Protein 6B5D (pdb70)

Solvent-accessible surface area: 15433 Å² total

GO terms:
  GO:0005515 protein binding (F, IPI)
  GO:0042802 identical protein binding (F, IPI)
  GO:0072687 meiotic spindle (C, IDA)
  GO:0090619 meiotic spindle pole (C, IDA)
  GO:0000785 chromatin (C, IDA)
  GO:0005634 nucleus (C, IDA)
  GO:0005819 spindle (C, IDA)
  GO:0008568 microtubule severing ATPase activity (F, IDA)
  GO:0008352 katanin complex (C, IDA)
  GO:0007019 microtubule depolymerization (P, IDA)
  GO:1902120 negative regulation of meiotic spindle elongation (P, IMP)
  GO:0051229 meiotic spindle disassembly (P, IMP)
  GO:0007143 female meiotic nuclear division (P, IMP)
  GO:0000212 meiotic spindle organization (P, IMP)
  GO:0060090 molecular adaptor activity (F, IDA)
  GO:0000922 spindle pole (C, IDA)
  GO:0005524 ATP binding (F, IDA)
  GO:0042802 identical protein binding (F, IDA)
  GO:0005694 chromosome (C, EXP)
  GO:0005737 cytoplasm (C, EXP)

Sequence (278 aa):
SFDASAYDAYIVQAVRGTATNTENTSLDDIIGHDVKQVLHEAVTLPLLVPEFFQGLRSPWKAVLAGPPGTGKTLIARAIASESSSTFFTVSSTDLSSKSEKIVRLLFELARFYAPSIIFIDEIDTLGEASRRVKSEFLVQDGSQRVFVLAATNIPWELDEALRRRFEKRIFIPLPDIDARKKLIEKSEGTPKSDEINYDDLAARTEGFSGADVVSLCRTAAINVLRRYDTKSLRGGELTAAESLKAELVRNIDFEAALQAVSPSAGPDTLKCKEWCDS

Radius of gyration: 22.11 Å; Cα contacts (8 Å, |Δi|>4): 407; chains: 1; bounding box: 66×45×45 Å

CATH classification: 3.40.50.300

B-factor: mean 99.2, std 36.22, range [39.38, 254.24]

Secondary structure (DSSP, 8-state):
--S-----SSTHHHHHH---TTT---GGGS---HHHHHHIIIIIHHHH-TTTSSGGGPPP---EE-STTSSHHHHHHHHHHHTTPEEEEEEHHHHHH--HHHHHHHHHHHHHSSSEEEEEE-GGGT---THHHHTHHHH------EEEEEEES-STT--HHHHHH----EE-----HHHHHHHHHH---S-B-TT--HHHHHHH-TT--HHHHHHHHHHHHHHHHHTS-TGGG-SSS-----HHHHPPB-HHHHHHHHHH----S-TT--HHHHHTT-

Organism: Caenorhabditis elegans (NCBI:txid6239)

Structure (mmCIF, N/CA/C/O backbone):
data_6B5D
#
_entry.id   6B5D
#
_cell.length_a   98.830
_cell.length_b   98.830
_cell.length_c   75.080
_cell.angle_alpha   90.000
_cell.angle_beta   90.000
_cell.angle_gamma   120.000
#
_symmetry.space_group_name_H-M   'P 65'
#
loop_
_entity.id
_entity.type
_entity.pdbx_description
1 polymer 'Meiotic spindle formation protein mei-1'
2 non-polymer "ADENOSINE-5'-DIPHOSPHATE"
#
loop_
_atom_site.group_PDB
_atom_site.id
_atom_site.type_symbol
_atom_site.label_atom_id
_atom_site.label_alt_id
_atom_site.label_comp_id
_atom_site.label_asym_id
_atom_site.label_entity_id
_atom_site.label_seq_id
_atom_site.pdbx_PDB_ins_code
_atom_site.Cartn_x
_atom_site.Cartn_y
_atom_site.Cartn_z
_atom_site.occupancy
_atom_site.B_iso_or_equiv
_atom_site.auth_seq_id
_atom_site.auth_comp_id
_atom_site.auth_asym_id
_atom_site.auth_atom_id
_atom_site.pdbx_PDB_model_num
ATOM 1 N N . SER A 1 1 ? 97.140 32.482 -21.210 1.00 125.58 164 SER A N 1
ATOM 2 C CA . SER A 1 1 ? 96.119 33.222 -21.942 1.00 117.90 164 SER A CA 1
ATOM 3 C C . SER A 1 1 ? 96.155 34.705 -21.590 1.00 133.81 164 SER A C 1
ATOM 4 O O . SER A 1 1 ? 95.234 35.454 -21.919 1.00 140.35 164 SER A O 1
ATOM 7 N N . PHE A 1 2 ? 97.223 35.124 -20.919 1.00 143.49 165 PHE A N 1
ATOM 8 C CA . PHE A 1 2 ? 97.690 36.502 -21.005 1.00 148.54 165 PHE A CA 1
ATOM 9 C C . PHE A 1 2 ? 98.581 36.708 -22.226 1.00 173.61 165 PHE A C 1
ATOM 10 O O . PHE A 1 2 ? 98.294 37.546 -23.081 1.00 190.33 165 PHE A O 1
ATOM 18 N N . ASP A 1 3 ? 99.662 35.939 -22.300 1.00 170.81 166 ASP A N 1
ATOM 19 C CA . ASP A 1 3 ? 100.605 36.049 -23.406 1.00 158.58 166 ASP A CA 1
ATOM 20 C C . ASP A 1 3 ? 100.831 34.697 -24.072 1.00 152.74 166 ASP A C 1
ATOM 21 O O . ASP A 1 3 ? 100.431 34.496 -25.223 1.00 152.00 166 ASP A O 1
ATOM 26 N N . ALA A 1 4 ? 101.464 33.764 -23.361 1.00 155.49 167 ALA A N 1
ATOM 27 C CA . ALA A 1 4 ? 101.762 32.453 -23.934 1.00 161.61 167 ALA A CA 1
ATOM 28 C C . ALA A 1 4 ? 102.024 31.472 -22.800 1.00 160.87 167 ALA A C 1
ATOM 29 O O . ALA A 1 4 ? 103.007 31.623 -22.068 1.00 161.87 167 ALA A O 1
ATOM 31 N N . SER A 1 5 ? 101.156 30.470 -22.662 1.00 155.52 168 SER A N 1
ATOM 32 C CA . SER A 1 5 ? 101.361 29.420 -21.667 1.00 152.22 168 SER A CA 1
ATOM 33 C C . SER A 1 5 ? 100.618 28.177 -22.137 1.00 163.61 168 SER A C 1
ATOM 34 O O . SER A 1 5 ? 99.382 28.163 -22.146 1.00 172.18 168 SER A O 1
ATOM 37 N N . ALA A 1 6 ? 101.366 27.145 -22.526 1.00 155.78 169 ALA A N 1
ATOM 38 C CA . ALA A 1 6 ? 100.789 25.885 -22.970 1.00 148.94 169 ALA A CA 1
ATOM 39 C C . ALA A 1 6 ? 101.622 24.733 -22.431 1.00 157.89 169 ALA A C 1
ATOM 40 O O . ALA A 1 6 ? 102.853 24.814 -22.388 1.00 153.16 169 ALA A O 1
ATOM 42 N N . TYR A 1 7 ? 100.943 23.665 -22.019 1.00 176.75 170 TYR A N 1
ATOM 43 C CA . TYR A 1 7 ? 101.612 22.488 -21.471 1.00 193.22 170 TYR A CA 1
ATOM 44 C C . TYR A 1 7 ? 100.692 21.293 -21.652 1.00 192.45 170 TYR A C 1
ATOM 45 O O . TYR A 1 7 ? 99.549 21.318 -21.184 1.00 188.60 170 TYR A O 1
ATOM 47 N N . ASP A 1 8 ? 101.188 20.250 -22.316 1.00 202.80 171 ASP A N 1
ATOM 48 C CA . ASP A 1 8 ? 100.349 19.115 -22.676 1.00 210.35 171 ASP A CA 1
ATOM 49 C C . ASP A 1 8 ? 99.852 18.376 -21.439 1.00 189.31 171 ASP A C 1
ATOM 50 O O . ASP A 1 8 ? 100.634 18.026 -20.550 1.00 185.82 171 ASP A O 1
ATOM 52 N N . ALA A 1 9 ? 98.533 18.142 -21.405 1.00 171.94 172 ALA A N 1
ATOM 53 C CA . ALA A 1 9 ? 97.819 17.357 -20.399 1.00 156.08 172 ALA A CA 1
ATOM 54 C C . ALA A 1 9 ? 96.317 17.532 -20.587 1.00 143.40 172 ALA A C 1
ATOM 55 O O . ALA A 1 9 ? 95.874 18.529 -21.166 1.00 135.22 172 ALA A O 1
ATOM 57 N N . TYR A 1 10 ? 95.523 16.576 -20.108 1.00 142.95 173 TYR A N 1
ATOM 58 C CA . TYR A 1 10 ? 94.085 16.767 -19.984 1.00 136.73 173 TYR A CA 1
ATOM 59 C C . TYR A 1 10 ? 93.715 17.456 -18.678 1.00 143.59 173 TYR A C 1
ATOM 60 O O . TYR A 1 10 ? 92.526 17.613 -18.382 1.00 140.61 173 TYR A O 1
ATOM 62 N N . ILE A 1 11 ? 94.714 17.871 -17.897 1.00 154.69 174 ILE A N 1
ATOM 63 C CA . ILE A 1 11 ? 94.475 18.512 -16.610 1.00 156.22 174 ILE A CA 1
ATOM 64 C C . ILE A 1 11 ? 94.083 19.977 -16.784 1.00 150.70 174 ILE A C 1
ATOM 65 O O . ILE A 1 11 ? 93.382 20.540 -15.933 1.00 150.25 174 ILE A O 1
ATOM 70 N N . VAL A 1 12 ? 94.501 20.606 -17.887 1.00 145.57 175 VAL A N 1
ATOM 71 C CA . VAL A 1 12 ? 94.165 22.005 -18.161 1.00 135.66 175 VAL A CA 1
ATOM 72 C C . VAL A 1 12 ? 92.660 22.225 -18.098 1.00 139.48 175 VAL A C 1
ATOM 73 O O . VAL A 1 12 ? 92.193 23.337 -17.825 1.00 134.96 175 VAL A O 1
ATOM 77 N N . GLN A 1 13 ? 91.880 21.170 -18.338 1.00 147.49 176 GLN A N 1
ATOM 78 C CA . GLN A 1 13 ? 90.434 21.228 -18.159 1.00 155.34 176 GLN A CA 1
ATOM 79 C C . GLN A 1 13 ? 90.067 21.750 -16.773 1.00 148.99 176 GLN A C 1
ATOM 80 O O . GLN A 1 13 ? 89.428 22.798 -16.637 1.00 146.34 176 GLN A O 1
ATOM 86 N N . ALA A 1 14 ? 90.483 21.030 -15.728 1.00 141.07 177 ALA A N 1
ATOM 87 C CA . ALA A 1 14 ? 90.039 21.365 -14.377 1.00 127.44 177 ALA A CA 1
ATOM 88 C C . ALA A 1 14 ? 90.615 22.695 -13.902 1.00 114.37 177 ALA A C 1
ATOM 89 O O . ALA A 1 14 ? 89.901 23.499 -13.291 1.00 92.24 177 ALA A O 1
ATOM 91 N N . VAL A 1 15 ? 91.899 22.943 -14.174 1.00 117.98 178 VAL A N 1
ATOM 92 C CA . VAL A 1 15 ? 92.559 24.150 -13.677 1.00 113.21 178 VAL A CA 1
ATOM 93 C C . VAL A 1 15 ? 91.882 25.396 -14.236 1.00 108.28 178 VAL A C 1
ATOM 94 O O . VAL A 1 15 ? 91.555 26.332 -13.497 1.00 106.67 178 VAL A O 1
ATOM 98 N N . ARG A 1 16 ? 91.664 25.426 -15.554 1.00 100.26 179 ARG A N 1
ATOM 99 C CA . ARG A 1 16 ? 90.943 26.534 -16.168 1.00 90.40 179 ARG A CA 1
ATOM 100 C C . ARG A 1 16 ? 89.480 26.575 -15.741 1.00 83.65 179 ARG A C 1
ATOM 101 O O . ARG A 1 16 ? 88.856 27.640 -15.802 1.00 71.41 179 ARG A O 1
ATOM 109 N N . GLY A 1 17 ? 88.922 25.444 -15.304 1.00 92.10 180 GLY A N 1
ATOM 110 C CA . GLY A 1 17 ? 87.571 25.441 -14.774 1.00 93.58 180 GLY A CA 1
ATOM 111 C C . GLY A 1 17 ? 87.457 26.078 -13.405 1.00 91.56 180 GLY A C 1
ATOM 112 O O . GLY A 1 17 ? 86.371 26.528 -13.028 1.00 89.06 180 GLY A O 1
ATOM 113 N N . THR A 1 18 ? 88.555 26.124 -12.653 1.00 101.88 181 THR A N 1
ATOM 114 C CA . THR A 1 18 ? 88.597 26.790 -11.359 1.00 97.27 181 THR A CA 1
ATOM 115 C C . THR A 1 18 ? 89.128 28.213 -11.443 1.00 89.63 181 THR A C 1
ATOM 116 O O . THR A 1 18 ? 89.016 28.957 -10.464 1.00 83.84 181 THR A O 1
ATOM 128 N N . ALA A 1 20 ? 89.481 32.209 -12.666 1.00 102.36 183 ALA A N 1
ATOM 129 C CA . ALA A 1 20 ? 88.623 33.331 -13.035 1.00 105.31 183 ALA A CA 1
ATOM 130 C C . ALA A 1 20 ? 89.510 34.562 -13.146 1.00 114.49 183 ALA A C 1
ATOM 131 O O . ALA A 1 20 ? 89.957 35.095 -12.126 1.00 118.92 183 ALA A O 1
ATOM 133 N N . THR A 1 21 ? 89.775 35.002 -14.375 1.00 120.91 184 THR A N 1
ATOM 134 C CA . THR A 1 21 ? 90.595 36.187 -14.570 1.00 125.28 184 THR A CA 1
ATOM 135 C C . THR A 1 21 ? 89.901 37.410 -13.978 1.00 135.59 184 THR A C 1
ATOM 136 O O . THR A 1 21 ? 88.693 37.414 -13.728 1.00 132.00 184 THR A O 1
ATOM 140 N N . ASN A 1 22 ? 90.690 38.465 -13.756 1.00 149.43 185 ASN A N 1
ATOM 141 C CA . ASN A 1 22 ? 90.152 39.703 -13.201 1.00 154.72 185 ASN A CA 1
ATOM 142 C C . ASN A 1 22 ? 89.033 40.281 -14.056 1.00 156.11 185 ASN A C 1
ATOM 143 O O . ASN A 1 22 ? 88.285 41.146 -13.586 1.00 154.79 185 ASN A O 1
ATOM 148 N N . THR A 1 23 ? 88.901 39.819 -15.301 1.00 154.61 186 THR A N 1
ATOM 149 C CA . THR A 1 23 ? 87.783 40.214 -16.149 1.00 144.14 186 THR A CA 1
ATOM 150 C C . THR A 1 23 ? 86.533 39.396 -15.849 1.00 139.04 186 THR A C 1
ATOM 151 O O . THR A 1 23 ? 85.426 39.945 -15.819 1.00 137.71 186 THR A O 1
ATOM 155 N N . GLU A 1 24 ? 86.693 38.090 -15.617 1.00 134.45 187 GLU A N 1
ATOM 156 C CA . GLU A 1 24 ? 85.537 37.203 -15.500 1.00 130.66 187 GLU A CA 1
ATOM 157 C C . GLU A 1 24 ? 84.665 37.574 -14.307 1.00 130.31 187 GLU A C 1
ATOM 158 O O . GLU A 1 24 ? 83.447 37.741 -14.445 1.00 130.32 187 GLU A O 1
ATOM 164 N N . ASN A 1 25 ? 85.265 37.703 -13.125 1.00 135.72 188 ASN A N 1
ATOM 165 C CA . ASN A 1 25 ? 84.505 38.013 -11.915 1.00 141.24 188 ASN A CA 1
ATOM 166 C C . ASN A 1 25 ? 84.466 39.530 -11.739 1.00 153.09 188 ASN A C 1
ATOM 167 O O . ASN A 1 25 ? 85.445 40.160 -11.323 1.00 147.54 188 ASN A O 1
ATOM 172 N N . THR A 1 26 ? 83.325 40.123 -12.100 1.00 165.62 189 THR A N 1
ATOM 173 C CA . THR A 1 26 ? 83.036 41.525 -11.820 1.00 168.81 189 THR A CA 1
ATOM 174 C C . THR A 1 26 ? 82.521 41.750 -10.403 1.00 162.71 189 THR A C 1
ATOM 175 O O . THR A 1 26 ? 81.765 42.702 -10.162 1.00 161.54 189 THR A O 1
ATOM 187 N N . SER A 1 28 ? 82.053 42.628 -6.373 1.00 98.91 191 SER A N 1
ATOM 188 C CA . SER A 1 28 ? 82.279 43.858 -5.631 1.00 84.41 191 SER A CA 1
ATOM 189 C C . SER A 1 28 ? 82.345 43.548 -4.144 1.00 80.50 191 SER A C 1
ATOM 190 O O . SER A 1 28 ? 81.574 42.727 -3.636 1.00 77.33 191 SER A O 1
ATOM 193 N N . LEU A 1 29 ? 83.276 44.207 -3.450 1.00 79.82 192 LEU A N 1
ATOM 194 C CA . LEU A 1 29 ? 83.313 44.117 -1.996 1.00 74.13 192 LEU A CA 1
ATOM 195 C C . LEU A 1 29 ? 82.049 44.692 -1.373 1.00 78.91 192 LEU A C 1
ATOM 196 O O . LEU A 1 29 ? 81.699 44.325 -0.246 1.00 75.58 192 LEU A O 1
ATOM 201 N N . ASP A 1 30 ? 81.356 45.576 -2.089 1.00 91.49 193 ASP A N 1
ATOM 202 C CA . ASP A 1 30 ? 80.090 46.128 -1.631 1.00 99.59 193 ASP A CA 1
ATOM 203 C C . ASP A 1 30 ? 78.908 45.217 -1.928 1.00 97.01 193 ASP A C 1
ATOM 204 O O . ASP A 1 30 ? 77.769 45.597 -1.641 1.00 93.60 193 ASP A O 1
ATOM 209 N N . ASP A 1 31 ? 79.144 44.039 -2.505 1.00 99.93 194 ASP A N 1
ATOM 210 C CA . ASP A 1 31 ? 78.118 43.015 -2.647 1.00 94.28 194 ASP A CA 1
ATOM 211 C C . ASP A 1 31 ? 78.139 42.025 -1.489 1.00 86.59 194 ASP A C 1
ATOM 212 O O . ASP A 1 31 ? 77.608 40.914 -1.614 1.00 90.07 194 ASP A O 1
ATOM 217 N N . ILE A 1 32 ? 78.746 42.407 -0.368 1.00 76.32 195 ILE A N 1
ATOM 218 C CA . ILE A 1 32 ? 78.797 41.595 0.840 1.00 77.56 195 ILE A CA 1
ATOM 219 C C . ILE A 1 32 ? 78.073 42.354 1.941 1.00 77.53 195 ILE A C 1
ATOM 220 O O . ILE A 1 32 ? 78.135 43.587 1.995 1.00 80.90 195 ILE A O 1
ATOM 225 N N . ILE A 1 33 ? 77.380 41.626 2.810 1.00 82.82 196 ILE A N 1
ATOM 226 C CA . ILE A 1 33 ? 76.642 42.220 3.918 1.00 92.37 196 ILE A CA 1
ATOM 227 C C . ILE A 1 33 ? 77.490 42.072 5.173 1.00 84.53 196 ILE A C 1
ATOM 228 O O . ILE A 1 33 ? 77.708 40.957 5.661 1.00 76.94 196 ILE A O 1
ATOM 233 N N . GLY A 1 34 ? 77.971 43.195 5.697 1.00 80.65 197 GLY A N 1
ATOM 234 C CA . GLY A 1 34 ? 78.763 43.181 6.910 1.00 78.21 197 GLY A CA 1
ATOM 235 C C . GLY A 1 34 ? 80.218 42.832 6.676 1.00 99.43 197 GLY A C 1
ATOM 236 O O . GLY A 1 34 ? 80.793 43.191 5.642 1.00 102.98 197 GLY A O 1
ATOM 245 N N . HIS A 1 36 ? 82.828 44.043 8.128 1.00 103.14 199 HIS A N 1
ATOM 246 C CA . HIS A 1 36 ? 83.644 45.251 8.044 1.00 110.06 199 HIS A CA 1
ATOM 247 C C . HIS A 1 36 ? 85.098 44.956 8.384 1.00 96.35 199 HIS A C 1
ATOM 248 O O . HIS A 1 36 ? 86.008 45.295 7.620 1.00 103.00 199 HIS A O 1
ATOM 255 N N . ASP A 1 37 ? 85.335 44.319 9.531 1.00 86.31 200 ASP A N 1
ATOM 256 C CA . ASP A 1 37 ? 86.706 44.060 9.950 1.00 93.98 200 ASP A CA 1
ATOM 257 C C . ASP A 1 37 ? 87.386 43.036 9.051 1.00 89.66 200 ASP A C 1
ATOM 258 O O . ASP A 1 37 ? 88.602 43.107 8.849 1.00 91.12 200 ASP A O 1
ATOM 263 N N . VAL A 1 38 ? 86.628 42.089 8.495 1.00 81.12 201 VAL A N 1
ATOM 264 C CA . VAL A 1 38 ? 8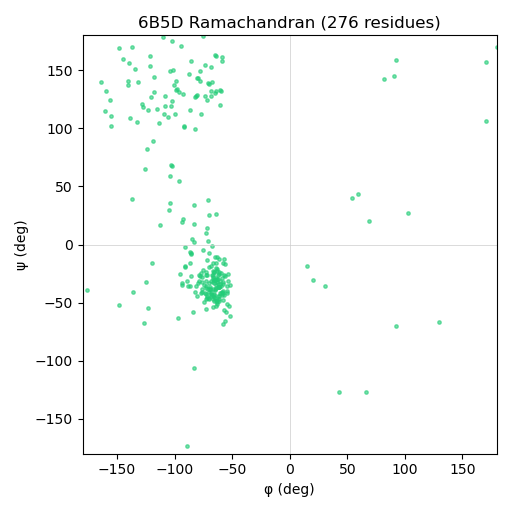7.230 41.094 7.615 1.00 74.62 201 VAL A CA 1
ATOM 265 C C . VAL A 1 38 ? 87.585 41.714 6.269 1.00 75.89 201 VAL A C 1
ATOM 266 O O . VAL A 1 38 ? 88.649 41.432 5.705 1.00 83.52 201 VAL A O 1
ATOM 270 N N . LYS A 1 39 ? 86.701 42.557 5.728 1.00 66.66 202 LYS A N 1
ATOM 271 C CA . LYS A 1 39 ? 87.045 43.307 4.525 1.00 56.22 202 LYS A CA 1
ATOM 272 C C . LYS A 1 39 ? 88.251 44.199 4.770 1.00 61.92 202 LYS A C 1
ATOM 273 O O . LYS A 1 39 ? 89.140 44.304 3.918 1.00 69.80 202 LYS A O 1
ATOM 279 N N . GLN A 1 40 ? 88.290 44.854 5.932 1.00 61.48 203 GLN A N 1
ATOM 280 C CA . GLN A 1 40 ? 89.399 45.739 6.266 1.00 63.50 203 GLN A CA 1
ATOM 281 C C . GLN A 1 40 ? 90.721 44.985 6.275 1.00 65.73 203 GLN A C 1
ATOM 282 O O . GLN A 1 40 ? 91.736 45.492 5.786 1.00 78.71 203 GLN A O 1
ATOM 288 N N . VAL A 1 41 ? 90.726 43.768 6.821 1.00 56.59 204 VAL A N 1
ATOM 289 C CA . VAL A 1 41 ? 91.958 42.988 6.894 1.00 52.65 204 VAL A CA 1
ATOM 290 C C . VAL A 1 41 ? 92.425 42.593 5.499 1.00 57.48 204 VAL A C 1
ATOM 291 O O . VAL A 1 41 ? 93.569 42.859 5.111 1.00 68.14 204 VAL A O 1
ATOM 295 N N . LEU A 1 42 ? 91.545 41.956 4.722 1.00 54.40 205 LEU A N 1
ATOM 296 C CA . LEU A 1 42 ? 91.937 41.480 3.400 1.00 62.00 205 LEU A CA 1
ATOM 297 C C . LEU A 1 42 ? 92.264 42.631 2.460 1.00 67.39 205 LEU A C 1
ATOM 298 O O . LEU A 1 42 ? 93.103 42.481 1.565 1.00 76.79 205 LEU A O 1
ATOM 303 N N . HIS A 1 43 ? 91.614 43.781 2.643 1.00 60.60 206 HIS A N 1
ATOM 304 C CA . HIS A 1 43 ? 91.942 44.951 1.835 1.00 59.19 206 HIS A CA 1
ATOM 305 C C . HIS A 1 43 ? 93.375 45.399 2.092 1.00 67.23 206 HIS A C 1
ATOM 306 O O . HIS A 1 43 ? 94.143 45.637 1.152 1.00 70.72 206 HIS A O 1
ATOM 313 N N . GLU A 1 44 ? 93.759 45.501 3.367 1.00 72.29 207 GLU A N 1
ATOM 314 C CA . GLU A 1 44 ? 95.113 45.931 3.704 1.00 65.13 207 GLU A CA 1
ATOM 315 C C . GLU A 1 44 ? 96.145 44.858 3.387 1.00 66.36 207 GLU A C 1
ATOM 316 O O . GLU A 1 44 ? 97.316 45.179 3.152 1.00 70.13 207 GLU A O 1
ATOM 322 N N . ALA A 1 45 ? 95.743 43.588 3.382 1.00 62.66 208 ALA A N 1
ATOM 323 C CA . ALA A 1 45 ? 96.692 42.502 3.191 1.00 60.15 208 ALA A CA 1
ATOM 324 C C . ALA A 1 45 ? 96.865 42.099 1.736 1.00 58.99 208 ALA A C 1
ATOM 325 O O . ALA A 1 45 ? 97.876 41.472 1.399 1.00 62.58 208 ALA A O 1
ATOM 327 N N . VAL A 1 46 ? 95.915 42.441 0.868 1.00 60.28 209 VAL A N 1
ATOM 328 C CA . VAL A 1 46 ? 95.946 41.990 -0.519 1.00 62.35 209 VAL A CA 1
ATOM 329 C C . VAL A 1 46 ? 95.916 43.184 -1.464 1.00 69.54 209 VAL A C 1
ATOM 330 O O . VAL A 1 46 ? 96.791 43.332 -2.324 1.00 66.69 209 VAL A O 1
ATOM 334 N N . THR A 1 47 ? 94.908 44.046 -1.309 1.00 71.48 210 THR A N 1
ATOM 335 C CA . THR A 1 47 ? 94.704 45.135 -2.260 1.00 72.81 210 THR A CA 1
ATOM 336 C C . THR A 1 47 ? 95.766 46.219 -2.103 1.00 74.37 210 THR A C 1
ATOM 337 O O . THR A 1 47 ? 96.462 46.568 -3.064 1.00 78.44 210 THR A O 1
ATOM 341 N N . LEU A 1 48 ? 95.903 46.765 -0.894 1.00 66.37 211 LEU A N 1
ATOM 342 C CA . LEU A 1 48 ? 96.854 47.853 -0.674 1.00 69.12 211 LEU A CA 1
ATOM 343 C C . LEU A 1 48 ? 98.303 47.499 -1.010 1.00 75.45 211 LEU A C 1
ATOM 344 O O . LEU A 1 48 ? 98.995 48.360 -1.583 1.00 73.86 211 LEU A O 1
ATOM 349 N N . PRO A 1 49 ? 98.830 46.311 -0.691 1.00 60.89 212 PRO A N 1
ATOM 350 C CA . PRO A 1 49 ? 100.217 46.013 -1.086 1.00 54.12 212 PRO A CA 1
ATOM 351 C C . PRO A 1 49 ? 100.430 45.970 -2.588 1.00 65.52 212 PRO A C 1
ATOM 352 O O . PRO A 1 49 ? 101.572 46.118 -3.038 1.00 82.90 212 PRO A O 1
ATOM 356 N N . LEU A 1 50 ? 99.375 45.781 -3.379 1.00 66.98 213 LEU A N 1
ATOM 357 C CA . LEU A 1 50 ? 99.489 45.801 -4.833 1.00 68.93 213 LEU A CA 1
ATOM 358 C C . LEU A 1 50 ? 99.390 47.203 -5.411 1.00 67.19 213 LEU A C 1
ATOM 359 O O . LEU A 1 50 ? 99.924 47.457 -6.497 1.00 71.56 213 LEU A O 1
ATOM 364 N N . LEU A 1 51 ? 98.705 48.112 -4.718 1.00 71.28 214 LEU A N 1
ATOM 365 C CA . LEU A 1 51 ? 98.582 49.489 -5.174 1.00 73.20 214 LEU A CA 1
ATOM 366 C C . LEU A 1 51 ? 99.707 50.376 -4.669 1.00 72.08 214 LEU A C 1
ATOM 367 O O . LEU A 1 51 ? 100.091 51.329 -5.358 1.00 82.37 214 LEU A O 1
ATOM 372 N N . VAL A 1 52 ? 100.239 50.092 -3.485 1.00 60.54 215 VAL A N 1
ATOM 373 C CA . VAL A 1 52 ? 101.324 50.888 -2.919 1.00 62.80 215 VAL A CA 1
ATOM 374 C C . VAL A 1 52 ? 102.486 49.961 -2.577 1.00 66.66 215 VAL A C 1
ATOM 375 O O . VAL A 1 52 ? 102.826 49.813 -1.394 1.00 66.57 215 VAL A O 1
ATOM 379 N N . PRO A 1 53 ? 103.124 49.319 -3.563 1.00 64.12 216 PRO A N 1
ATOM 380 C CA . PRO A 1 53 ? 104.174 48.344 -3.224 1.00 59.43 216 PRO A CA 1
ATOM 381 C C . PRO A 1 53 ? 105.413 48.972 -2.609 1.00 72.12 216 PRO A C 1
ATOM 382 O O . PRO A 1 53 ?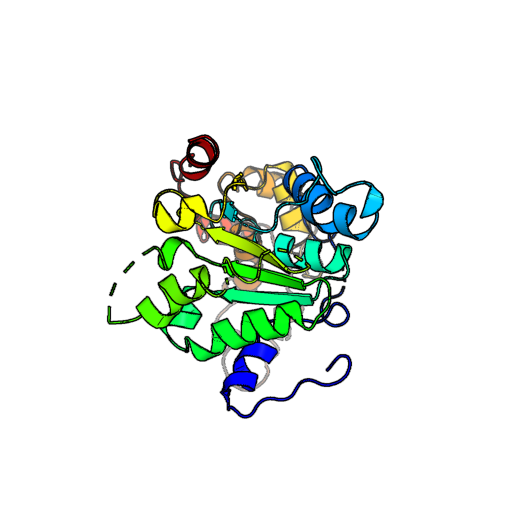 106.120 48.289 -1.857 1.00 45.69 216 PRO A O 1
ATOM 386 N N . GLU A 1 54 ? 105.702 50.243 -2.902 1.00 73.20 217 GLU A N 1
ATOM 387 C CA . GLU A 1 54 ? 106.823 50.913 -2.250 1.00 62.84 217 GLU A CA 1
ATOM 388 C C . GLU A 1 54 ? 106.659 50.917 -0.738 1.00 61.11 217 GLU A C 1
ATOM 389 O O . GLU A 1 54 ? 107.650 50.825 -0.004 1.00 64.54 217 GLU A O 1
ATOM 395 N N . PHE A 1 55 ? 105.420 51.020 -0.260 1.00 69.24 218 PHE A N 1
ATOM 396 C CA . PHE A 1 55 ? 105.153 51.042 1.171 1.00 63.66 218 PHE A CA 1
ATOM 397 C C . PHE A 1 55 ? 105.179 49.648 1.781 1.00 64.06 218 PHE A C 1
ATOM 398 O O . PHE A 1 55 ? 105.587 49.490 2.937 1.00 59.46 218 PHE A O 1
ATOM 406 N N . PHE A 1 56 ? 104.769 48.631 1.029 1.00 57.85 219 PHE A N 1
ATOM 407 C CA . PHE A 1 56 ? 104.601 47.290 1.582 1.00 59.43 219 PHE A CA 1
ATOM 408 C C . PHE A 1 56 ? 105.769 46.395 1.171 1.00 61.93 219 PHE A C 1
ATOM 409 O O . PHE A 1 56 ? 105.641 45.448 0.394 1.00 59.48 219 PHE A O 1
ATOM 417 N N . GLN A 1 57 ? 106.931 46.719 1.731 1.00 61.10 220 GLN A N 1
ATOM 418 C CA . GLN A 1 57 ? 108.132 45.919 1.554 1.00 60.95 220 GLN A CA 1
ATOM 419 C C . GLN A 1 57 ? 108.977 46.039 2.814 1.00 69.62 220 GLN A C 1
ATOM 420 O O . GLN A 1 57 ? 108.717 46.875 3.684 1.00 83.76 220 GLN A O 1
ATOM 426 N N . GLY A 1 58 ? 109.999 45.192 2.901 1.00 58.20 221 GLY A N 1
ATOM 427 C CA . GLY A 1 58 ? 110.850 45.201 4.079 1.00 48.70 221 GLY A CA 1
ATOM 428 C C . GLY A 1 58 ? 110.070 44.748 5.295 1.00 48.26 221 GLY A C 1
ATOM 429 O O . GLY A 1 58 ? 109.440 43.685 5.296 1.00 67.45 221 GLY A O 1
ATOM 430 N N . LEU A 1 59 ? 110.097 45.571 6.346 1.00 60.75 222 LEU A N 1
ATOM 431 C CA . LEU A 1 59 ? 109.322 45.281 7.548 1.00 56.78 222 LEU A CA 1
ATOM 432 C C . LEU A 1 59 ? 107.823 45.284 7.284 1.00 57.77 222 LEU A C 1
ATOM 433 O O . LEU A 1 59 ? 107.056 44.790 8.117 1.00 57.93 222 LEU A O 1
ATOM 438 N N . ARG A 1 60 ? 107.388 45.844 6.155 1.00 56.04 223 ARG A N 1
ATOM 439 C CA . ARG A 1 60 ? 105.988 45.830 5.752 1.00 51.31 223 ARG A CA 1
ATOM 440 C C . ARG A 1 60 ? 105.731 44.828 4.632 1.00 65.46 223 ARG A C 1
ATOM 441 O O . ARG A 1 60 ? 104.837 45.035 3.806 1.00 56.56 223 ARG A O 1
ATOM 449 N N . SER A 1 61 ? 106.508 43.752 4.586 1.00 89.18 224 SER A N 1
ATOM 450 C CA . SER A 1 61 ? 106.297 42.720 3.584 1.00 82.39 224 SER A CA 1
ATOM 451 C C . SER A 1 61 ? 104.900 42.127 3.748 1.00 68.69 224 SER A C 1
ATOM 452 O O . SER A 1 61 ? 104.494 41.812 4.875 1.00 72.21 224 SER A O 1
ATOM 455 N N . PRO A 1 62 ? 104.137 41.975 2.669 1.00 63.25 225 PRO A N 1
ATOM 456 C CA . PRO A 1 62 ? 102.768 41.469 2.808 1.00 66.01 225 PRO A CA 1
ATOM 457 C C . PRO A 1 62 ? 102.741 39.980 3.107 1.00 81.34 225 PRO A C 1
ATOM 458 O O . PRO A 1 62 ? 103.666 39.234 2.775 1.00 86.08 225 PRO A O 1
ATOM 462 N N . TRP A 1 63 ? 101.658 39.552 3.750 1.00 84.03 226 TRP A N 1
ATOM 463 C CA . TRP A 1 63 ? 101.441 38.132 3.983 1.00 89.61 226 TRP A CA 1
ATOM 464 C C . TRP A 1 63 ? 101.191 37.410 2.665 1.00 90.91 226 TRP A C 1
ATOM 465 O O . TRP A 1 63 ? 100.509 37.927 1.776 1.00 92.96 226 TRP A O 1
ATOM 476 N N . LYS A 1 64 ? 101.758 36.211 2.538 1.00 87.82 227 LYS A N 1
ATOM 477 C CA . LYS A 1 64 ? 101.559 35.380 1.358 1.00 78.69 227 LYS A CA 1
ATOM 478 C C . LYS A 1 64 ? 100.448 34.354 1.527 1.00 77.33 227 LYS A C 1
ATOM 479 O O . LYS A 1 64 ? 99.863 33.922 0.529 1.00 74.33 227 LYS A O 1
ATOM 485 N N . ALA A 1 65 ? 100.144 33.955 2.761 1.00 73.11 228 ALA A N 1
ATOM 486 C CA . ALA A 1 65 ? 99.124 32.952 3.020 1.00 64.27 228 ALA A CA 1
ATOM 487 C C . ALA A 1 65 ? 98.269 33.386 4.199 1.00 66.69 228 ALA A C 1
ATOM 488 O O . ALA A 1 65 ? 98.756 34.005 5.150 1.00 53.65 228 ALA A O 1
ATOM 498 N N . VAL A 1 67 ? 94.345 32.198 6.395 1.00 65.39 230 VAL A N 1
ATOM 499 C CA . VAL A 1 67 ? 93.288 31.211 6.580 1.00 74.15 230 VAL A CA 1
ATOM 500 C C . VAL A 1 67 ? 92.078 31.898 7.202 1.00 74.64 230 VAL A C 1
ATOM 501 O O . VAL A 1 67 ? 92.213 32.663 8.164 1.00 57.79 230 VAL A O 1
ATOM 505 N N . LEU A 1 68 ? 90.904 31.647 6.627 1.00 78.74 231 LEU A N 1
ATOM 506 C CA . LEU A 1 68 ? 89.640 32.163 7.135 1.00 60.22 231 LEU A CA 1
ATOM 507 C C . LEU A 1 68 ? 88.923 31.038 7.866 1.00 60.29 231 LEU A C 1
ATOM 508 O O . LEU A 1 68 ? 88.601 30.011 7.262 1.00 68.90 231 LEU A O 1
ATOM 513 N N . ALA A 1 69 ? 88.675 31.229 9.156 1.00 59.76 232 ALA A N 1
ATOM 514 C CA . ALA A 1 69 ? 88.037 30.217 9.984 1.00 76.21 232 ALA A CA 1
ATOM 515 C C . ALA A 1 69 ? 86.717 30.755 10.509 1.00 83.74 232 ALA A C 1
ATOM 516 O O . ALA A 1 69 ? 86.660 31.870 11.038 1.00 85.17 232 ALA A O 1
ATOM 518 N N . GLY A 1 70 ? 85.662 29.962 10.360 1.00 91.45 233 GLY A N 1
ATOM 519 C CA . GLY A 1 70 ? 84.354 30.343 10.827 1.00 95.15 233 GLY A CA 1
ATOM 520 C C . GLY A 1 70 ? 83.324 29.275 10.534 1.00 92.16 233 GLY A C 1
ATOM 521 O O . GLY A 1 70 ? 83.587 28.304 9.816 1.00 97.05 233 GLY A O 1
ATOM 522 N N . PRO A 1 71 ? 82.132 29.430 11.099 1.00 84.24 234 PRO A N 1
ATOM 523 C CA . PRO A 1 71 ? 81.044 28.484 10.828 1.00 83.11 234 PRO A CA 1
ATOM 524 C C . PRO A 1 71 ? 80.723 28.438 9.344 1.00 76.42 234 PRO A C 1
ATOM 525 O O . PRO A 1 71 ? 81.102 29.347 8.590 1.00 83.60 234 PRO A O 1
ATOM 529 N N . PRO A 1 72 ? 80.044 27.392 8.880 1.00 70.00 235 PRO A N 1
ATOM 530 C CA . PRO A 1 72 ? 79.779 27.272 7.443 1.00 75.79 235 PRO A CA 1
ATOM 531 C C . PRO A 1 72 ? 78.799 28.328 6.956 1.00 72.26 235 PRO A C 1
ATOM 532 O O . PRO A 1 72 ? 77.962 28.833 7.709 1.00 74.64 235 PRO A O 1
ATOM 536 N N . GLY A 1 73 ? 78.920 28.662 5.673 1.00 65.52 236 GLY A N 1
ATOM 537 C CA . GLY A 1 73 ? 78.024 29.621 5.055 1.00 69.34 236 GLY A CA 1
ATOM 538 C C . GLY A 1 73 ? 78.172 31.046 5.535 1.00 70.93 236 GLY A C 1
ATOM 539 O O . GLY A 1 73 ? 77.248 31.845 5.364 1.00 69.45 236 GLY A O 1
ATOM 540 N N . THR A 1 74 ? 79.315 31.391 6.128 1.00 73.43 237 THR A N 1
ATOM 541 C CA . THR A 1 74 ? 79.545 32.737 6.638 1.00 64.92 237 THR A CA 1
ATOM 542 C C . THR A 1 74 ? 80.069 33.702 5.582 1.00 62.45 237 THR A C 1
ATOM 543 O O . THR A 1 74 ? 80.150 34.904 5.854 1.00 68.69 237 THR A O 1
ATOM 547 N N . GLY A 1 75 ? 80.422 33.217 4.399 1.00 55.70 238 GLY A N 1
ATOM 548 C CA . GLY A 1 75 ? 80.878 34.067 3.326 1.00 65.97 238 GLY A CA 1
ATOM 549 C C . GLY A 1 75 ? 82.371 34.083 3.085 1.00 71.92 238 GLY A C 1
ATOM 550 O O . GLY A 1 75 ? 82.887 35.087 2.582 1.00 77.25 238 GLY A O 1
ATOM 551 N N . LYS A 1 76 ? 83.082 33.005 3.424 1.00 63.57 239 LYS A N 1
ATOM 552 C CA . LYS A 1 76 ? 84.526 32.979 3.218 1.00 56.17 239 LYS A CA 1
ATOM 553 C C . LYS A 1 76 ? 84.882 32.904 1.738 1.00 50.35 239 LYS A C 1
ATOM 554 O O . LYS A 1 76 ? 85.901 33.461 1.317 1.00 54.87 239 LYS A O 1
ATOM 560 N N . THR A 1 77 ? 84.060 32.227 0.935 1.00 44.22 240 THR A N 1
ATOM 561 C CA . THR A 1 77 ? 84.317 32.163 -0.499 1.00 55.39 240 THR A CA 1
ATOM 562 C C . THR A 1 77 ? 83.930 33.466 -1.188 1.00 65.46 240 THR A C 1
ATOM 563 O O . THR A 1 77 ? 84.622 33.912 -2.109 1.00 65.57 240 THR A O 1
ATOM 567 N N . LEU A 1 78 ? 82.826 34.083 -0.757 1.00 71.61 241 LEU A N 1
ATOM 568 C CA . LEU A 1 78 ? 82.433 35.384 -1.288 1.00 71.46 241 LEU A CA 1
ATOM 569 C C . LEU A 1 78 ? 83.540 36.409 -1.097 1.00 78.39 241 LEU A C 1
ATOM 570 O O . LEU A 1 78 ? 84.004 37.034 -2.058 1.00 88.26 241 LEU A O 1
ATOM 575 N N . ILE A 1 79 ? 83.971 36.597 0.153 1.00 67.52 242 ILE A N 1
ATOM 576 C CA . ILE A 1 79 ? 84.998 37.586 0.457 1.00 57.90 242 ILE A CA 1
ATOM 577 C C . ILE A 1 79 ? 86.305 37.244 -0.245 1.00 70.43 242 ILE A C 1
ATOM 578 O O . ILE A 1 79 ? 87.110 38.135 -0.542 1.00 85.49 242 ILE A O 1
ATOM 583 N N . ALA A 1 80 ? 86.532 35.960 -0.537 1.00 63.46 243 ALA A N 1
ATOM 584 C CA . ALA A 1 80 ? 87.729 35.569 -1.273 1.00 53.61 243 ALA A CA 1
ATOM 585 C C . ALA A 1 80 ? 87.683 36.081 -2.706 1.00 57.10 243 ALA A C 1
ATOM 586 O O . ALA A 1 80 ? 88.685 36.588 -3.225 1.00 57.75 243 ALA A O 1
ATOM 588 N N . ARG A 1 81 ? 86.528 35.955 -3.362 1.00 57.15 244 ARG A N 1
ATOM 589 C CA . ARG A 1 81 ? 86.372 36.461 -4.719 1.00 60.15 244 ARG A CA 1
ATOM 590 C C . ARG A 1 81 ? 86.210 37.974 -4.743 1.00 67.79 244 ARG A C 1
ATOM 591 O O . ARG A 1 81 ? 86.647 38.627 -5.698 1.00 66.40 244 ARG A O 1
ATOM 599 N N . ALA A 1 82 ? 85.594 38.545 -3.705 1.00 71.82 245 ALA A N 1
ATOM 600 C CA . ALA A 1 82 ? 85.369 39.985 -3.682 1.00 65.80 245 ALA A CA 1
ATOM 601 C C . ALA A 1 82 ? 86.676 40.746 -3.513 1.00 75.95 245 ALA A C 1
ATOM 602 O O . ALA A 1 82 ? 86.867 41.805 -4.123 1.00 92.41 245 ALA A O 1
ATOM 604 N N . ILE A 1 83 ? 87.588 40.222 -2.693 1.00 66.91 246 ILE A N 1
ATOM 605 C CA . ILE A 1 83 ? 88.892 40.853 -2.541 1.00 51.84 246 ILE A CA 1
ATOM 606 C C . ILE A 1 83 ? 89.794 40.590 -3.741 1.00 60.22 246 ILE A C 1
ATOM 607 O O . ILE A 1 83 ? 90.738 41.356 -3.975 1.00 75.06 246 ILE A O 1
ATOM 612 N N . ALA A 1 84 ? 89.529 39.528 -4.509 1.00 57.70 247 ALA A N 1
ATOM 613 C CA . ALA A 1 84 ? 90.281 39.299 -5.736 1.00 56.29 247 ALA A CA 1
ATOM 614 C C . ALA A 1 84 ? 89.822 40.231 -6.845 1.00 66.39 247 ALA A C 1
ATOM 615 O O . ALA A 1 84 ? 90.606 40.562 -7.741 1.00 68.37 247 ALA A O 1
ATOM 617 N N . SER A 1 85 ? 88.561 40.657 -6.804 1.00 82.44 248 SER A N 1
ATOM 618 C CA . SER A 1 85 ? 88.066 41.613 -7.785 1.00 86.64 248 SER A CA 1
ATOM 619 C C . SER A 1 85 ? 88.553 43.024 -7.477 1.00 92.67 248 SER A C 1
ATOM 620 O O . SER A 1 85 ? 88.929 43.767 -8.391 1.00 91.96 248 SER A O 1
ATOM 623 N N . GLU A 1 86 ? 88.558 43.405 -6.197 1.00 84.57 249 GLU A N 1
ATOM 624 C CA . GLU A 1 86 ? 89.018 44.733 -5.810 1.00 78.31 249 GLU A CA 1
ATOM 625 C C . GLU A 1 86 ? 90.502 44.936 -6.086 1.00 80.42 249 GLU A C 1
ATOM 626 O O . GLU A 1 86 ? 90.938 46.080 -6.248 1.00 87.24 249 GLU A O 1
ATOM 632 N N . SER A 1 87 ? 91.284 43.859 -6.163 1.00 66.96 250 SER A N 1
ATOM 633 C CA . SER A 1 87 ? 92.730 43.958 -6.311 1.00 71.83 250 SER A CA 1
ATOM 634 C C . SER A 1 87 ? 93.224 43.443 -7.661 1.00 84.49 250 SER A C 1
ATOM 635 O O . SER A 1 87 ? 94.421 43.176 -7.814 1.00 104.95 250 SER A O 1
ATOM 638 N N . SER A 1 88 ? 92.327 43.310 -8.643 1.00 74.84 251 SER A N 1
ATOM 639 C CA . SER A 1 88 ? 92.683 42.853 -9.990 1.00 70.08 251 SER A CA 1
ATOM 640 C C . SER A 1 88 ? 93.426 41.521 -9.946 1.00 72.77 251 SER A C 1
ATOM 641 O O . SER A 1 88 ? 94.386 41.292 -10.686 1.00 77.81 251 SER A O 1
ATOM 644 N N . SER A 1 89 ? 92.972 40.631 -9.069 1.00 75.10 252 SER A N 1
ATOM 645 C CA . SER A 1 89 ? 93.634 39.357 -8.824 1.00 80.54 252 SER A CA 1
ATOM 646 C C . SER A 1 89 ? 92.949 38.246 -9.607 1.00 87.04 252 SER A C 1
ATOM 647 O O . SER A 1 89 ? 91.718 38.133 -9.589 1.00 92.92 252 SER A O 1
ATOM 650 N N . THR A 1 90 ? 93.749 37.432 -10.290 1.00 87.16 253 THR A N 1
ATOM 651 C CA . THR A 1 90 ? 93.232 36.222 -10.911 1.00 78.84 253 THR A CA 1
ATOM 652 C C . THR A 1 90 ? 92.819 35.239 -9.821 1.00 73.94 253 THR A C 1
ATOM 653 O O . THR A 1 90 ? 93.597 34.940 -8.911 1.00 52.36 253 THR A O 1
ATOM 657 N N . PHE A 1 91 ? 91.588 34.749 -9.900 1.00 86.63 254 PHE A N 1
ATOM 658 C CA . PHE A 1 91 ? 91.013 33.948 -8.830 1.00 88.55 254 PHE A CA 1
ATOM 659 C C . PHE A 1 91 ? 91.078 32.463 -9.160 1.00 85.51 254 PHE A C 1
ATOM 660 O O . PHE A 1 91 ? 90.810 32.051 -10.293 1.00 88.56 254 PHE A O 1
ATOM 668 N N . PHE A 1 92 ? 91.442 31.666 -8.158 1.00 76.80 255 PHE A N 1
ATOM 669 C CA . PHE A 1 92 ? 91.449 30.211 -8.254 1.00 65.00 255 PHE A CA 1
ATOM 670 C C . PHE A 1 92 ? 90.673 29.658 -7.071 1.00 75.11 255 PHE A C 1
ATOM 671 O O . PHE A 1 92 ? 91.031 29.918 -5.917 1.00 75.19 255 PHE A O 1
ATOM 679 N N . THR A 1 93 ? 89.612 28.909 -7.354 1.00 86.14 256 THR A N 1
ATOM 680 C CA . THR A 1 93 ? 88.778 28.295 -6.328 1.00 90.06 256 THR A CA 1
ATOM 681 C C . THR A 1 93 ? 89.033 26.796 -6.336 1.00 95.61 256 THR A C 1
ATOM 682 O O . THR A 1 93 ? 88.789 26.128 -7.345 1.00 103.59 256 THR A O 1
ATOM 686 N N . VAL A 1 94 ? 89.516 26.267 -5.216 1.00 93.74 257 VAL A N 1
ATOM 687 C CA . VAL A 1 94 ? 89.919 24.869 -5.133 1.00 94.39 257 VAL A CA 1
ATOM 688 C C . VAL A 1 94 ? 89.448 24.315 -3.793 1.00 95.29 257 VAL A C 1
ATOM 689 O O . VAL A 1 94 ? 89.985 24.684 -2.743 1.00 89.91 257 VAL A O 1
ATOM 693 N N . SER A 1 95 ? 88.446 23.441 -3.826 1.00 92.06 258 SER A N 1
ATOM 694 C CA . SER A 1 95 ? 88.020 22.732 -2.630 1.00 88.00 258 SER A CA 1
ATOM 695 C C . SER A 1 95 ? 88.985 21.597 -2.326 1.00 94.14 258 SER A C 1
ATOM 696 O O . SER A 1 95 ? 89.469 20.913 -3.233 1.00 80.69 258 SER A O 1
ATOM 699 N N . SER A 1 96 ? 89.261 21.399 -1.035 1.00 108.19 259 SER A N 1
ATOM 700 C CA . SER A 1 96 ? 90.207 20.365 -0.632 1.00 115.76 259 SER A CA 1
ATOM 701 C C . SER A 1 96 ? 89.683 18.975 -0.968 1.00 119.72 259 SER A C 1
ATOM 702 O O . SER A 1 96 ? 90.428 18.125 -1.468 1.00 127.71 259 SER A O 1
ATOM 705 N N . THR A 1 97 ? 88.399 18.729 -0.702 1.00 108.15 260 THR A N 1
ATOM 706 C CA . THR A 1 97 ? 87.818 17.419 -0.974 1.00 101.80 260 THR A CA 1
ATOM 707 C C . THR A 1 97 ? 87.799 17.125 -2.468 1.00 99.13 260 THR A C 1
ATOM 708 O O . THR A 1 97 ? 88.157 16.022 -2.898 1.00 98.18 260 THR A O 1
ATOM 712 N N . ASP A 1 98 ? 87.387 18.106 -3.276 1.00 102.47 261 ASP A N 1
ATOM 713 C CA . ASP A 1 98 ? 87.296 17.903 -4.720 1.00 114.02 261 ASP A CA 1
ATOM 714 C C . ASP A 1 98 ? 88.622 17.456 -5.321 1.00 117.90 261 ASP A C 1
ATOM 715 O O . ASP A 1 98 ? 88.636 16.771 -6.350 1.00 116.62 261 ASP A O 1
ATOM 720 N N . LEU A 1 99 ? 89.742 17.826 -4.699 1.00 129.38 262 LEU A N 1
ATOM 721 C CA . LEU A 1 99 ? 91.037 17.337 -5.158 1.00 137.81 262 LEU A CA 1
ATOM 722 C C . LEU A 1 99 ? 91.202 15.853 -4.865 1.00 140.65 262 LEU A C 1
ATOM 723 O O . LEU A 1 99 ? 91.657 15.087 -5.723 1.00 142.76 262 LEU A O 1
ATOM 728 N N . SER A 1 100 ? 90.851 15.430 -3.647 1.00 138.45 263 SER A N 1
ATOM 729 C CA . SER A 1 100 ? 91.034 14.034 -3.265 1.00 137.65 263 SER A CA 1
ATOM 730 C C . SER A 1 100 ? 90.224 13.097 -4.151 1.00 140.62 263 SER A C 1
ATOM 731 O O . SER A 1 100 ? 90.588 11.927 -4.315 1.00 143.75 263 SER A O 1
ATOM 734 N N . SER A 1 101 ? 89.135 13.591 -4.739 1.00 139.16 264 SER A N 1
ATOM 735 C CA . SER A 1 101 ? 88.333 12.798 -5.662 1.00 132.60 264 SER A CA 1
ATOM 736 C C . SER A 1 101 ? 88.832 12.903 -7.097 1.00 147.12 264 SER A C 1
ATOM 737 O O . SER A 1 101 ? 88.778 11.920 -7.844 1.00 159.49 264 SER A O 1
ATOM 740 N N . LYS A 1 102 ? 89.320 14.072 -7.497 1.00 148.68 265 LYS A N 1
ATOM 741 C CA . LYS A 1 102 ? 89.827 14.274 -8.850 1.00 148.30 265 LYS A CA 1
ATOM 742 C C . LYS A 1 102 ? 91.272 13.798 -8.979 1.00 145.86 265 LYS A C 1
ATOM 743 O O . LYS A 1 102 ? 91.601 12.667 -8.619 1.00 143.91 265 LYS A O 1
ATOM 749 N N . SER A 1 107 ? 95.559 14.181 -9.347 1.00 110.13 270 SER A N 1
ATOM 750 C CA . SER A 1 107 ? 95.260 15.326 -8.494 1.00 115.45 270 SER A CA 1
ATOM 751 C C . SER A 1 107 ? 96.515 16.150 -8.228 1.00 118.42 270 SER A C 1
ATOM 752 O O . SER A 1 107 ? 96.467 17.380 -8.201 1.00 116.85 270 SER A O 1
ATOM 755 N N . GLU A 1 108 ? 97.642 15.459 -8.031 1.00 123.45 271 GLU A N 1
ATOM 756 C CA . GLU A 1 108 ? 98.908 16.152 -7.813 1.00 129.07 271 GLU A CA 1
ATOM 757 C C . GLU A 1 108 ? 99.308 16.982 -9.023 1.00 123.10 271 GLU A C 1
ATOM 758 O O . GLU A 1 108 ? 99.938 18.036 -8.875 1.00 111.12 271 GLU A O 1
ATOM 764 N N . LYS A 1 109 ? 98.953 16.527 -10.225 1.00 144.37 272 LYS A N 1
ATOM 765 C CA . LYS A 1 109 ? 99.271 17.275 -11.433 1.00 159.78 272 LYS A CA 1
ATOM 766 C C . LYS A 1 109 ? 98.456 18.557 -11.546 1.00 156.57 272 LYS A C 1
ATOM 767 O O . LYS A 1 109 ? 98.848 19.463 -12.289 1.00 151.42 272 LYS A O 1
ATOM 773 N N . ILE A 1 110 ? 97.338 18.656 -10.824 1.00 151.33 273 ILE A N 1
ATOM 774 C CA . ILE A 1 110 ? 96.562 19.892 -10.812 1.00 142.36 273 ILE A CA 1
ATOM 775 C C . ILE A 1 110 ? 97.262 20.952 -9.971 1.00 127.05 273 ILE A C 1
ATOM 776 O O . ILE A 1 110 ? 97.445 22.094 -10.408 1.00 120.65 273 ILE A O 1
ATOM 781 N N . VAL A 1 111 ? 97.664 20.580 -8.751 1.00 119.59 274 VAL A N 1
ATOM 782 C CA . VAL A 1 111 ? 98.256 21.533 -7.812 1.00 107.82 274 VAL A CA 1
ATOM 783 C C . VAL A 1 111 ? 99.485 22.192 -8.418 1.00 107.40 274 VAL A C 1
ATOM 784 O O . VAL A 1 111 ? 99.682 23.408 -8.299 1.00 104.57 274 VAL A O 1
ATOM 788 N N . ARG A 1 112 ? 100.336 21.398 -9.073 1.00 114.17 275 ARG A N 1
ATOM 789 C CA . ARG A 1 112 ? 101.492 21.955 -9.762 1.00 127.94 275 ARG A CA 1
ATOM 790 C C . ARG A 1 112 ? 101.061 23.027 -10.754 1.00 119.08 275 ARG A C 1
ATOM 791 O O . ARG A 1 112 ? 101.474 24.187 -10.657 1.00 117.72 275 ARG A O 1
ATOM 799 N N . LEU A 1 113 ? 100.197 22.655 -11.702 1.00 111.03 276 LEU A N 1
ATOM 800 C CA . LEU A 1 113 ? 99.725 23.623 -12.685 1.00 103.21 276 LEU A CA 1
ATOM 801 C C . LEU A 1 113 ? 98.959 24.758 -12.018 1.00 101.07 276 LEU A C 1
ATOM 802 O O . LEU A 1 113 ? 99.059 25.912 -12.446 1.00 96.56 276 LEU A O 1
ATOM 807 N N . LEU A 1 114 ? 98.196 24.451 -10.965 1.00 104.02 277 LEU A N 1
ATOM 808 C CA . LEU A 1 114 ? 97.457 25.487 -10.248 1.00 95.38 277 LEU A CA 1
ATOM 809 C C . LEU A 1 114 ? 98.380 26.612 -9.796 1.00 96.88 277 LEU A C 1
ATOM 810 O O . LEU A 1 114 ? 98.113 27.791 -10.052 1.00 100.62 277 LEU A O 1
ATOM 815 N N . PHE A 1 115 ? 99.482 26.263 -9.129 1.00 89.76 278 PHE A N 1
ATOM 816 C CA . PHE A 1 115 ? 100.427 27.281 -8.682 1.00 84.46 278 PHE A CA 1
ATOM 817 C C . PHE A 1 115 ? 101.223 27.848 -9.850 1.00 91.43 278 PHE A C 1
ATOM 818 O O . PHE A 1 115 ? 101.375 29.069 -9.969 1.00 95.36 278 PHE A O 1
ATOM 826 N N . GLU A 1 116 ? 101.745 26.975 -10.720 1.00 97.54 279 GLU A N 1
ATOM 827 C CA . GLU A 1 116 ? 102.483 27.445 -11.891 1.00 104.85 279 GLU A CA 1
ATOM 828 C C . GLU A 1 116 ? 101.656 28.422 -12.715 1.00 106.57 279 GLU A C 1
ATOM 829 O O . GLU A 1 116 ? 102.178 29.427 -13.212 1.00 95.34 279 GLU A O 1
ATOM 835 N N . LEU A 1 117 ? 100.359 28.146 -12.865 1.00 114.88 280 LEU A N 1
ATOM 836 C CA . LEU A 1 117 ? 99.493 29.035 -13.628 1.00 113.42 280 LEU A CA 1
ATOM 837 C C . LEU A 1 117 ? 99.084 30.257 -12.814 1.00 105.57 280 LEU A C 1
ATOM 838 O O . LEU A 1 117 ? 98.882 31.334 -13.386 1.00 104.59 280 LEU A O 1
ATOM 843 N N . ALA A 1 118 ? 98.967 30.114 -11.489 1.00 97.22 281 ALA A N 1
ATOM 844 C CA . ALA A 1 118 ? 98.692 31.269 -10.640 1.00 83.25 281 ALA A CA 1
ATOM 845 C C . ALA A 1 118 ? 99.851 32.255 -10.663 1.00 91.83 281 ALA A C 1
ATOM 846 O O . ALA A 1 118 ? 99.640 33.471 -10.724 1.00 92.69 281 ALA A O 1
ATOM 848 N N . ARG A 1 119 ? 101.085 31.749 -10.599 1.00 102.24 282 ARG A N 1
ATOM 849 C CA . ARG A 1 119 ? 102.246 32.620 -10.738 1.00 109.08 282 ARG A CA 1
ATOM 850 C C . ARG A 1 119 ? 102.312 33.239 -12.127 1.00 102.71 282 ARG A C 1
ATOM 851 O O . ARG A 1 119 ? 102.804 34.362 -12.282 1.00 100.77 282 ARG A O 1
ATOM 859 N N . PHE A 1 120 ? 101.816 32.530 -13.144 1.00 108.70 283 PHE A N 1
ATOM 860 C CA . PHE A 1 120 ? 101.837 33.061 -14.502 1.00 113.06 283 PHE A CA 1
ATOM 861 C C . PHE A 1 120 ? 100.967 34.305 -14.632 1.00 112.21 283 PHE A C 1
ATOM 862 O O . PHE A 1 120 ? 101.272 35.195 -15.434 1.00 105.89 283 PHE A O 1
ATOM 870 N N . TYR A 1 121 ? 99.897 34.398 -13.844 1.00 117.75 284 TYR A N 1
ATOM 871 C CA . TYR A 1 121 ? 98.952 35.507 -13.958 1.00 120.10 284 TYR A CA 1
ATOM 872 C C . TYR A 1 121 ? 99.187 36.530 -12.847 1.00 119.47 284 TYR A C 1
ATOM 873 O O . TYR A 1 121 ? 98.368 36.713 -11.944 1.00 121.94 284 TYR A O 1
ATOM 882 N N . ALA A 1 122 ? 100.349 37.195 -12.944 1.00 117.92 285 ALA A N 1
ATOM 883 C CA . ALA A 1 122 ? 100.695 38.433 -12.248 1.00 118.68 285 ALA A CA 1
ATOM 884 C C . ALA A 1 122 ? 100.227 38.354 -10.784 1.00 111.30 285 ALA A C 1
ATOM 885 O O . ALA A 1 122 ? 100.591 37.375 -10.124 1.00 123.14 285 ALA A O 1
ATOM 887 N N . PRO A 1 123 ? 99.450 39.282 -10.200 1.00 88.87 286 PRO A N 1
ATOM 888 C CA . PRO A 1 123 ? 98.892 38.926 -8.884 1.00 85.66 286 PRO A CA 1
ATOM 889 C C . PRO A 1 123 ? 97.636 38.072 -9.009 1.00 87.25 286 PRO A C 1
ATOM 890 O O . PRO A 1 123 ? 96.681 38.429 -9.701 1.00 92.92 286 PRO A O 1
ATOM 894 N N . SER A 1 124 ? 97.644 36.931 -8.323 1.00 78.91 287 SER A N 1
ATOM 895 C CA . SER A 1 124 ? 96.530 35.994 -8.343 1.00 79.65 287 SER A CA 1
ATOM 896 C C . SER A 1 124 ? 96.303 35.447 -6.939 1.00 82.89 287 SER A C 1
ATOM 897 O O . SER A 1 124 ? 97.209 35.428 -6.103 1.00 91.74 287 SER A O 1
ATOM 900 N N . ILE A 1 125 ? 95.073 34.999 -6.692 1.00 75.42 288 ILE A N 1
ATOM 901 C CA . ILE A 1 125 ? 94.659 34.484 -5.391 1.00 71.10 288 ILE A CA 1
ATOM 902 C C . ILE A 1 125 ? 94.201 33.043 -5.562 1.00 79.45 288 ILE A C 1
ATOM 903 O O . ILE A 1 125 ? 93.352 32.751 -6.411 1.00 84.33 288 ILE A O 1
ATOM 908 N N . ILE A 1 126 ? 94.769 32.149 -4.758 1.00 77.69 289 ILE A N 1
ATOM 909 C CA . ILE A 1 126 ? 94.407 30.737 -4.747 1.00 64.60 289 ILE A CA 1
ATOM 910 C C . ILE A 1 126 ? 93.581 30.495 -3.493 1.00 66.93 289 ILE A C 1
ATOM 911 O O . ILE A 1 126 ? 94.104 30.544 -2.372 1.00 62.63 289 ILE A O 1
ATOM 916 N N . PHE A 1 127 ? 92.289 30.244 -3.672 1.00 65.42 290 PHE A N 1
ATOM 917 C CA . PHE A 1 127 ? 91.391 30.002 -2.553 1.00 68.31 290 PHE A CA 1
ATOM 918 C C . PHE A 1 127 ? 91.245 28.502 -2.335 1.00 65.28 290 PHE A C 1
ATOM 919 O O . PHE A 1 127 ? 91.003 27.752 -3.286 1.00 72.63 290 PHE A O 1
ATOM 927 N N . ILE A 1 128 ? 91.402 28.072 -1.086 1.00 70.17 291 ILE A N 1
ATOM 928 C CA . ILE A 1 128 ? 91.335 26.663 -0.714 1.00 69.53 291 ILE A CA 1
ATOM 929 C C . ILE A 1 128 ? 90.261 26.505 0.349 1.00 70.79 291 ILE A C 1
ATOM 930 O O . ILE A 1 128 ? 90.392 27.043 1.455 1.00 71.36 291 ILE A O 1
ATOM 935 N N . ASP A 1 129 ? 89.210 25.763 0.022 1.00 76.43 292 ASP A N 1
ATOM 936 C CA . ASP A 1 129 ? 88.089 25.574 0.928 1.00 84.32 292 ASP A CA 1
ATOM 937 C C . ASP A 1 129 ? 88.214 24.240 1.651 1.00 92.58 292 ASP A C 1
ATOM 938 O O . ASP A 1 129 ? 88.630 23.238 1.061 1.00 98.70 292 ASP A O 1
ATOM 943 N N . GLU A 1 130 ? 87.855 24.243 2.937 1.00 96.62 293 GLU A N 1
ATOM 944 C CA . GLU A 1 130 ? 87.873 23.042 3.774 1.00 97.86 293 GLU A CA 1
ATOM 945 C C . GLU A 1 130 ? 89.272 22.433 3.850 1.00 90.50 293 GLU A C 1
ATOM 946 O O . GLU A 1 130 ? 89.440 21.216 3.763 1.00 83.02 293 GLU A O 1
ATOM 952 N N . ILE A 1 131 ? 90.289 23.284 4.021 1.00 101.10 294 ILE A N 1
ATOM 953 C CA . ILE A 1 131 ? 91.657 22.781 4.101 1.00 104.47 294 ILE A CA 1
ATOM 954 C C . ILE A 1 131 ? 91.860 21.952 5.361 1.00 111.52 294 ILE A C 1
ATOM 955 O O . ILE A 1 131 ? 92.831 21.192 5.453 1.00 109.94 294 ILE A O 1
ATOM 960 N N . ASP A 1 132 ? 90.948 22.063 6.330 1.00 116.63 295 ASP A N 1
ATOM 961 C CA . ASP A 1 132 ? 90.997 21.213 7.513 1.00 119.56 295 ASP A CA 1
ATOM 962 C C . ASP A 1 132 ? 90.822 19.738 7.173 1.00 120.81 295 ASP A C 1
ATOM 963 O O . ASP A 1 132 ? 91.219 18.880 7.969 1.00 120.81 295 ASP A O 1
ATOM 968 N N . THR A 1 133 ? 90.240 19.423 6.013 1.00 116.49 296 THR A N 1
ATOM 969 C CA . THR A 1 133 ? 90.074 18.026 5.628 1.00 104.41 296 THR A CA 1
ATOM 970 C C . THR A 1 133 ? 91.403 17.406 5.218 1.00 122.50 296 THR A C 1
ATOM 971 O O . THR A 1 133 ? 91.646 16.222 5.479 1.00 139.79 296 THR A O 1
ATOM 975 N N . LEU A 1 134 ? 92.272 18.187 4.570 1.00 126.23 297 LEU A N 1
ATOM 976 C CA . LEU A 1 134 ? 93.587 17.678 4.194 1.00 134.50 297 LEU A CA 1
ATOM 977 C C . LEU A 1 134 ? 94.363 17.202 5.416 1.00 150.03 297 LEU A C 1
ATOM 978 O O . LEU A 1 134 ? 95.038 16.167 5.370 1.00 148.54 297 LEU A O 1
ATOM 983 N N . GLY A 1 135 ? 94.274 17.936 6.518 1.00 159.28 298 GLY A N 1
ATOM 984 C CA . GLY A 1 135 ? 94.918 17.526 7.750 1.00 162.07 298 GLY A CA 1
ATOM 985 C C . GLY A 1 135 ? 94.248 18.118 8.972 1.00 165.10 298 GLY A C 1
ATOM 986 O O . GLY A 1 135 ? 94.001 19.322 9.023 1.00 166.24 298 GLY A O 1
ATOM 987 N N . GLU A 1 145 ? 94.606 4.723 1.510 1.00 155.08 308 GLU A N 1
ATOM 988 C CA . GLU A 1 145 ? 94.604 6.038 0.880 1.00 159.36 308 GLU A CA 1
ATOM 989 C C . GLU A 1 145 ? 96.022 6.553 0.659 1.00 167.30 308 GLU A C 1
ATOM 990 O O . GLU A 1 145 ? 96.914 6.312 1.472 1.00 169.14 308 GLU A O 1
ATOM 996 N N . ALA A 1 146 ? 96.223 7.267 -0.447 1.00 177.56 309 ALA A N 1
ATOM 997 C CA . ALA A 1 146 ? 97.515 7.861 -0.765 1.00 180.90 309 ALA A CA 1
ATOM 998 C C . ALA A 1 146 ? 97.334 9.278 -1.289 1.00 189.38 309 ALA A C 1
ATOM 999 O O . ALA A 1 146 ? 98.026 9.708 -2.216 1.00 191.13 309 ALA A O 1
ATOM 1001 N N . SER A 1 147 ? 96.401 10.032 -0.693 1.00 193.04 310 SER A N 1
ATOM 1002 C CA . SER A 1 147 ? 96.207 11.447 -1.026 1.00 190.39 310 SER A CA 1
ATOM 1003 C C . SER A 1 147 ? 97.330 12.342 -0.489 1.00 183.88 310 SER A C 1
ATOM 1004 O O . SER A 1 147 ? 97.233 13.576 -0.515 1.00 182.25 310 SER A O 1
ATOM 1007 N N . ARG A 1 148 ? 98.384 11.684 0.001 1.00 183.37 311 ARG A N 1
ATOM 1008 C CA . ARG A 1 148 ? 99.658 12.338 0.274 1.00 179.87 311 ARG A CA 1
ATOM 1009 C C . ARG A 1 148 ? 100.213 13.037 -0.962 1.00 178.79 311 ARG A C 1
ATOM 1010 O O . ARG A 1 148 ? 101.094 13.897 -0.838 1.00 177.70 311 ARG A O 1
ATOM 1018 N N . ARG A 1 149 ? 99.701 12.703 -2.150 1.00 181.03 312 ARG A N 1
ATOM 1019 C CA . ARG A 1 149 ? 100.114 13.350 -3.389 1.00 178.77 312 ARG A CA 1
ATOM 1020 C C . ARG A 1 149 ? 99.640 14.794 -3.497 1.00 172.33 312 ARG A C 1
ATOM 1021 O O . ARG A 1 149 ? 100.024 15.473 -4.452 1.00 179.20 312 ARG A O 1
ATOM 1029 N N . VAL A 1 150 ? 98.802 15.270 -2.575 1.00 160.10 313 VAL A N 1
ATOM 1030 C CA . VAL A 1 150 ? 98.315 16.648 -2.614 1.00 146.99 313 VAL A CA 1
ATOM 1031 C C . VAL A 1 150 ? 98.365 17.243 -1.214 1.00 132.42 313 VAL A C 1
ATOM 1032 O O . VAL A 1 150 ? 98.741 18.408 -1.033 1.00 123.58 313 VAL A O 1
ATOM 1036 N N . LYS A 1 151 ? 97.991 16.441 -0.212 1.00 133.02 314 LYS A N 1
ATOM 1037 C CA . LYS A 1 151 ? 98.016 16.878 1.180 1.00 129.64 314 LYS A CA 1
ATOM 1038 C C . LYS A 1 151 ? 99.398 17.344 1.621 1.00 117.05 314 LYS A C 1
ATOM 1039 O O . LYS A 1 151 ? 99.521 17.952 2.691 1.00 100.12 314 LYS A O 1
ATOM 1045 N N . SER A 1 152 ? 100.426 17.071 0.833 1.00 120.80 315 SER A N 1
ATOM 1046 C CA . SER A 1 152 ? 101.779 17.579 1.016 1.00 118.08 315 SER A CA 1
ATOM 1047 C C . SER A 1 152 ? 102.294 18.301 -0.218 1.00 113.34 315 SER A C 1
ATOM 1048 O O . SER A 1 152 ? 103.069 19.254 -0.087 1.00 123.96 315 SER A O 1
ATOM 1051 N N . GLU A 1 153 ? 101.881 17.871 -1.416 1.00 111.63 316 GLU A N 1
ATOM 1052 C CA . GLU A 1 153 ? 102.271 18.570 -2.639 1.00 120.97 316 GLU A CA 1
ATOM 1053 C C . GLU A 1 153 ? 101.851 20.032 -2.602 1.00 114.83 316 GLU A C 1
ATOM 1054 O O . GLU A 1 153 ? 102.468 20.876 -3.264 1.00 109.35 316 GLU A O 1
ATOM 1060 N N . PHE A 1 154 ? 100.807 20.351 -1.837 1.00 118.55 317 PHE A N 1
ATOM 1061 C CA . PHE A 1 154 ? 100.485 21.750 -1.599 1.00 114.98 317 PHE A CA 1
ATOM 1062 C C . PHE A 1 154 ? 101.623 22.456 -0.873 1.00 105.72 317 PHE A C 1
ATOM 1063 O O . PHE A 1 154 ? 102.017 23.563 -1.254 1.00 96.76 317 PHE A O 1
ATOM 1071 N N . LEU A 1 155 ? 102.183 21.815 0.157 1.00 103.94 318 LEU A N 1
ATOM 1072 C CA . LEU A 1 155 ? 103.213 22.457 0.969 1.00 101.69 318 LEU A CA 1
ATOM 1073 C C . LEU A 1 155 ? 104.498 22.701 0.187 1.00 111.97 318 LEU A C 1
ATOM 1074 O O . LEU A 1 155 ? 105.199 23.683 0.451 1.00 108.32 318 LEU A O 1
ATOM 1079 N N . VAL A 1 156 ? 104.831 21.832 -0.769 1.00 116.99 319 VAL A N 1
ATOM 1080 C CA . VAL A 1 156 ? 106.053 22.048 -1.538 1.00 124.86 319 VAL A CA 1
ATOM 1081 C C . VAL A 1 156 ? 105.817 23.067 -2.648 1.00 125.82 319 VAL A C 1
ATOM 1082 O O . VAL A 1 156 ? 106.700 23.873 -2.959 1.00 126.79 319 VAL A O 1
ATOM 1086 N N . GLN A 1 157 ? 104.626 23.058 -3.257 1.00 128.34 320 GLN A N 1
ATOM 1087 C CA . GLN A 1 157 ? 104.272 24.095 -4.220 1.00 122.80 320 GLN A CA 1
ATOM 1088 C C . GLN A 1 157 ? 104.051 25.443 -3.552 1.00 111.58 320 GLN A C 1
ATOM 1089 O O . GLN A 1 157 ? 104.216 26.479 -4.205 1.00 106.68 320 GLN A O 1
ATOM 1103 N N . ASP A 1 159 ? 105.553 26.468 -0.338 1.00 114.02 322 ASP A N 1
ATOM 1104 C CA . ASP A 1 159 ? 106.825 26.954 0.188 1.00 112.17 322 ASP A CA 1
ATOM 1105 C C . ASP A 1 159 ? 107.761 27.438 -0.914 1.00 110.39 322 ASP A C 1
ATOM 1106 O O . ASP A 1 159 ? 108.703 28.187 -0.628 1.00 94.16 322 ASP A O 1
ATOM 1111 N N . GLY A 1 160 ? 107.525 27.032 -2.159 1.00 125.32 323 GLY A N 1
ATOM 1112 C CA . GLY A 1 160 ? 108.314 27.508 -3.278 1.00 145.78 323 GLY A CA 1
ATOM 1113 C C . GLY A 1 160 ? 107.697 28.710 -3.964 1.00 164.07 323 GLY A C 1
ATOM 1114 O O . GLY A 1 160 ? 108.415 29.600 -4.433 1.00 156.45 323 GLY A O 1
ATOM 1115 N N . SER A 1 161 ? 106.363 28.751 -4.027 1.00 190.66 324 SER A N 1
ATOM 1116 C CA . SER A 1 161 ? 105.678 29.879 -4.649 1.00 180.47 324 SER A CA 1
ATOM 1117 C C . SER A 1 161 ? 105.873 31.175 -3.875 1.00 172.42 324 SER A C 1
ATOM 1118 O O . SER A 1 161 ? 105.753 32.257 -4.461 1.00 170.04 324 SER A O 1
ATOM 1121 N N . GLN A 1 162 ? 106.167 31.093 -2.582 1.00 163.34 325 GLN A N 1
ATOM 1122 C CA . GLN A 1 162 ? 106.394 32.282 -1.767 1.00 153.71 325 GLN A CA 1
ATOM 1123 C C . GLN A 1 162 ? 107.779 32.867 -2.023 1.00 148.81 325 GLN A C 1
ATOM 1124 O O . GLN A 1 162 ? 107.990 33.577 -3.006 1.00 148.92 325 GLN A O 1
ATOM 1130 N N . ARG A 1 169 ? 102.231 38.772 -5.224 1.00 98.42 332 ARG A N 1
ATOM 1131 C CA . ARG A 1 169 ? 102.393 37.884 -6.370 1.00 100.77 332 ARG A CA 1
ATOM 1132 C C . ARG A 1 169 ? 101.331 36.792 -6.376 1.00 96.46 332 ARG A C 1
ATOM 1133 O O . ARG A 1 169 ? 100.442 36.783 -7.223 1.00 102.45 332 ARG A O 1
ATOM 1141 N N . VAL A 1 170 ? 101.432 35.860 -5.434 1.00 81.77 333 VAL A N 1
ATOM 1142 C CA . VAL A 1 170 ? 100.483 34.761 -5.313 1.00 71.65 333 VAL A CA 1
ATOM 1143 C C . VAL A 1 170 ? 100.088 34.670 -3.845 1.00 74.84 333 VAL A C 1
ATOM 1144 O O . VAL A 1 170 ? 100.869 34.204 -3.007 1.00 88.47 333 VAL A O 1
ATOM 1148 N N . PHE A 1 171 ? 98.880 35.125 -3.530 1.00 71.23 334 PHE A N 1
ATOM 1149 C CA . PHE A 1 171 ? 98.316 35.050 -2.192 1.00 69.94 334 PHE A CA 1
ATOM 1150 C C . PHE A 1 171 ? 97.405 33.832 -2.108 1.00 71.49 334 PHE A C 1
ATOM 1151 O O . PHE A 1 171 ? 96.595 33.589 -3.006 1.00 66.82 334 PHE A O 1
ATOM 1159 N N . VAL A 1 172 ? 97.547 33.059 -1.040 1.00 64.26 335 VAL A N 1
ATOM 1160 C CA . VAL A 1 172 ? 96.779 31.834 -0.863 1.00 63.22 335 VAL A CA 1
ATOM 1161 C C . VAL A 1 172 ? 95.854 32.037 0.329 1.00 60.23 335 VAL A C 1
ATOM 1162 O O . VAL A 1 172 ? 96.282 32.003 1.489 1.00 53.09 335 VAL A O 1
ATOM 1166 N N . LEU A 1 173 ? 94.576 32.243 0.043 1.00 64.02 336 LEU A N 1
ATOM 1167 C CA . LEU A 1 173 ? 93.554 32.310 1.073 1.00 71.28 336 LEU A CA 1
ATOM 1168 C C . LEU A 1 173 ? 92.962 30.920 1.261 1.00 73.60 336 LEU A C 1
ATOM 1169 O O . LEU A 1 173 ? 92.595 30.260 0.285 1.00 72.70 336 LEU A O 1
ATOM 1174 N N . ALA A 1 174 ? 92.893 30.468 2.509 1.00 75.58 337 ALA A N 1
ATOM 1175 C CA . ALA A 1 174 ? 92.351 29.157 2.828 1.00 77.65 337 ALA A CA 1
ATOM 1176 C C . ALA A 1 174 ? 91.179 29.306 3.786 1.00 79.53 337 ALA A C 1
ATOM 1177 O O . ALA A 1 174 ? 91.098 30.275 4.545 1.00 81.71 337 ALA A O 1
ATOM 1179 N N . ALA A 1 175 ? 90.266 28.338 3.745 1.00 74.27 338 ALA A N 1
ATOM 1180 C CA . ALA A 1 175 ? 89.060 28.377 4.558 1.00 69.79 338 ALA A CA 1
ATOM 1181 C C . ALA A 1 175 ? 88.859 27.045 5.264 1.00 70.36 338 ALA A C 1
ATOM 1182 O O . ALA A 1 175 ? 89.084 25.981 4.680 1.00 78.27 338 ALA A O 1
ATOM 1184 N N . THR A 1 176 ? 88.438 27.114 6.527 1.00 74.32 339 THR A N 1
ATOM 1185 C CA . THR A 1 176 ? 88.126 25.941 7.332 1.00 83.28 339 THR A CA 1
ATOM 1186 C C . THR A 1 176 ? 86.898 26.218 8.183 1.00 89.19 339 THR A C 1
ATOM 1187 O O . THR A 1 176 ? 86.771 27.297 8.769 1.00 81.99 339 THR A O 1
ATOM 1191 N N . ASN A 1 177 ? 86.001 25.238 8.254 1.00 105.31 340 ASN A N 1
ATOM 1192 C CA . ASN A 1 177 ? 84.924 25.283 9.232 1.00 105.93 340 ASN A CA 1
ATOM 1193 C C . ASN A 1 177 ? 85.299 24.595 10.535 1.00 110.68 340 ASN A C 1
ATOM 1194 O O . ASN A 1 177 ? 84.653 24.844 11.560 1.00 110.91 340 ASN A O 1
ATOM 1199 N N . ILE A 1 178 ? 86.323 23.748 10.519 1.00 116.37 341 ILE A N 1
ATOM 1200 C CA . ILE A 1 178 ? 86.848 23.116 11.726 1.00 114.35 341 ILE A CA 1
ATOM 1201 C C . ILE A 1 178 ? 88.296 23.560 11.884 1.00 121.94 341 ILE A C 1
ATOM 1202 O O . ILE A 1 178 ? 89.210 22.891 11.379 1.00 117.85 341 ILE A O 1
ATOM 1207 N N . PRO A 1 179 ? 88.555 24.667 12.564 1.00 136.00 342 PRO A N 1
ATOM 1208 C CA . PRO A 1 179 ? 89.917 25.215 12.595 1.00 145.86 342 PRO A CA 1
ATOM 1209 C C . PRO A 1 179 ? 90.857 24.476 13.534 1.00 146.93 342 PRO A C 1
ATOM 1210 O O . PRO A 1 179 ? 92.076 24.520 13.346 1.00 142.94 342 PRO A O 1
ATOM 1214 N N . TRP A 1 180 ? 90.320 23.806 14.554 1.00 158.26 343 TRP A N 1
ATOM 1215 C CA . TRP A 1 180 ? 91.190 23.072 15.467 1.00 165.22 343 TRP A CA 1
ATOM 1216 C C . TRP A 1 180 ? 91.644 21.744 14.874 1.00 140.65 343 TRP A C 1
ATOM 1217 O O . TRP A 1 180 ? 92.733 21.263 15.205 1.00 134.15 343 TRP A O 1
ATOM 1228 N N . GLU A 1 181 ? 90.850 21.155 13.980 1.00 126.01 344 GLU A N 1
ATOM 1229 C CA . GLU A 1 181 ? 91.260 19.942 13.281 1.00 116.42 344 GLU A CA 1
ATOM 1230 C C . GLU A 1 181 ? 92.344 20.245 12.253 1.00 121.89 344 GLU A C 1
ATOM 1231 O O . GLU A 1 181 ? 92.630 19.417 11.383 1.00 115.76 344 GLU A O 1
ATOM 1237 N N . LEU A 1 182 ? 92.942 21.433 12.341 1.00 142.11 345 LEU A N 1
ATOM 1238 C CA . LEU A 1 182 ? 94.058 21.827 11.490 1.00 142.17 345 LEU A CA 1
ATOM 1239 C C . LEU A 1 182 ? 95.346 21.334 12.139 1.00 139.48 345 LEU A C 1
ATOM 1240 O O . LEU A 1 182 ? 95.708 21.779 13.234 1.00 141.24 345 LEU A O 1
ATOM 1245 N N . ASP A 1 183 ? 96.035 20.415 11.468 1.00 135.07 346 ASP A N 1
ATOM 1246 C CA . ASP A 1 183 ? 97.277 19.872 11.995 1.00 133.36 346 ASP A CA 1
ATOM 1247 C C . ASP A 1 183 ? 98.343 20.962 12.080 1.00 138.43 346 ASP A C 1
ATOM 1248 O O . ASP A 1 183 ? 98.240 22.023 11.460 1.00 140.03 346 ASP A O 1
ATOM 1253 N N . GLU A 1 184 ? 99.386 20.681 12.866 1.00 136.87 347 GLU A N 1
ATOM 1254 C CA . GLU A 1 184 ? 100.469 21.646 13.029 1.00 134.27 347 GLU A CA 1
ATOM 1255 C C . GLU A 1 184 ? 101.201 21.895 11.716 1.00 129.60 347 GLU A C 1
ATOM 1256 O O . GLU A 1 184 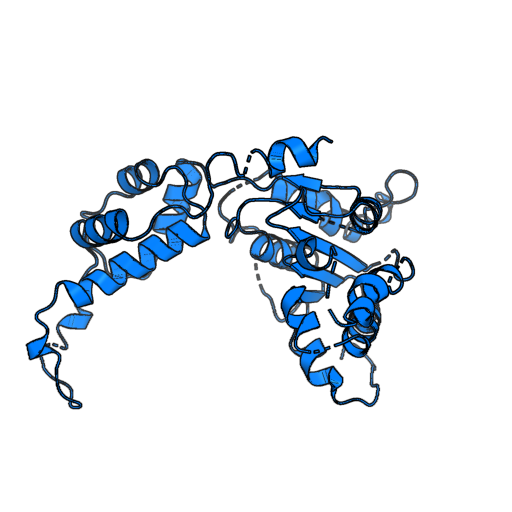? 101.719 22.996 11.497 1.00 142.91 347 GLU A O 1
ATOM 1262 N N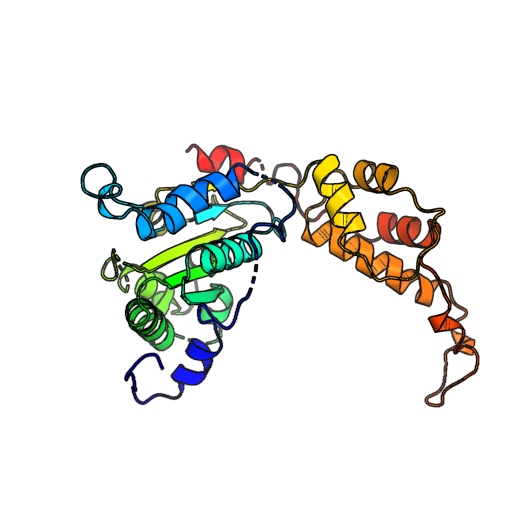 . ALA A 1 185 ? 101.239 20.900 10.824 1.00 120.46 348 ALA A N 1
ATOM 1263 C CA . ALA A 1 185 ? 101.932 21.074 9.551 1.00 115.27 348 ALA A CA 1
ATOM 1264 C C . ALA A 1 185 ? 101.290 22.162 8.701 1.00 109.17 348 ALA A C 1
ATOM 1265 O O . ALA A 1 185 ? 101.977 22.816 7.909 1.00 98.69 348 ALA A O 1
ATOM 1267 N N . LEU A 1 186 ? 99.980 22.367 8.843 1.00 114.29 349 LEU A N 1
ATOM 1268 C CA . LEU A 1 186 ? 99.300 23.447 8.138 1.00 91.28 349 LEU A CA 1
ATOM 1269 C C . LEU A 1 186 ? 99.209 24.720 8.968 1.00 83.82 349 LEU A C 1
ATOM 1270 O O . LEU A 1 186 ? 99.252 25.818 8.403 1.00 75.91 349 LEU A O 1
ATOM 1275 N N . ARG A 1 187 ? 99.090 24.594 10.295 1.00 89.88 350 ARG A N 1
ATOM 1276 C CA . ARG A 1 187 ? 99.146 25.760 11.171 1.00 95.95 350 ARG A CA 1
ATOM 1277 C C . ARG A 1 187 ? 100.407 26.579 10.939 1.00 97.36 350 ARG A C 1
ATOM 1278 O O . ARG A 1 187 ? 100.396 27.803 11.106 1.00 106.41 350 ARG A O 1
ATOM 1286 N N . ARG A 1 188 ? 101.504 25.920 10.562 1.00 98.06 351 ARG A N 1
ATOM 1287 C CA . ARG A 1 188 ? 102.750 26.627 10.292 1.00 95.90 351 ARG A CA 1
ATOM 1288 C C . ARG A 1 188 ? 102.606 27.562 9.098 1.00 89.72 351 ARG A C 1
ATOM 1289 O O . ARG A 1 188 ? 102.918 28.755 9.188 1.00 84.95 351 ARG A O 1
ATOM 1297 N N . ARG A 1 189 ? 102.131 27.035 7.968 1.00 93.54 352 ARG A N 1
ATOM 1298 C CA . ARG A 1 189 ? 102.121 27.782 6.716 1.00 100.35 352 ARG A CA 1
ATOM 1299 C C . ARG A 1 189 ? 101.083 28.895 6.683 1.00 92.45 352 ARG A C 1
ATOM 1300 O O . ARG A 1 189 ? 101.146 29.743 5.786 1.00 92.77 352 ARG A O 1
ATOM 1308 N N . PHE A 1 190 ? 100.138 28.919 7.618 1.00 80.62 353 PHE A N 1
ATOM 1309 C CA . PHE A 1 190 ? 99.074 29.922 7.641 1.00 82.23 353 PHE A CA 1
ATOM 1310 C C . PHE A 1 190 ? 99.120 30.614 8.999 1.00 92.51 353 PHE A C 1
ATOM 1311 O O . PHE A 1 190 ? 98.362 30.278 9.912 1.00 91.51 353 PHE A O 1
ATOM 1319 N N . GLU A 1 191 ? 100.023 31.589 9.124 1.00 100.08 354 GLU A N 1
ATOM 1320 C CA . GLU A 1 191 ? 100.216 32.270 10.401 1.00 109.65 354 GLU A CA 1
ATOM 1321 C C . GLU A 1 191 ? 99.028 33.158 10.743 1.00 107.17 354 GLU A C 1
ATOM 1322 O O . GLU A 1 191 ? 98.530 33.137 11.875 1.00 113.41 354 GLU A O 1
ATOM 1328 N N . LYS A 1 192 ? 98.560 33.949 9.781 1.00 96.96 355 LYS A N 1
ATOM 1329 C CA . LYS A 1 192 ? 97.443 34.848 10.030 1.00 91.83 355 LYS A CA 1
ATOM 1330 C C . LYS A 1 192 ? 96.126 34.086 9.959 1.00 81.94 355 LYS A C 1
ATOM 1331 O O . LYS A 1 192 ? 95.860 33.369 8.989 1.00 72.32 355 LYS A O 1
ATOM 1337 N N . ARG A 1 193 ? 95.305 34.243 10.995 1.00 81.91 356 ARG A N 1
ATOM 1338 C CA . ARG A 1 193 ? 94.018 33.569 11.103 1.00 85.03 356 ARG A CA 1
ATOM 1339 C C . ARG A 1 193 ? 92.947 34.612 11.375 1.00 95.54 356 ARG A C 1
ATOM 1340 O O . ARG A 1 193 ? 92.991 35.293 12.404 1.00 101.02 356 ARG A O 1
ATOM 1348 N N . ILE A 1 194 ? 91.992 34.735 10.459 1.00 97.37 357 ILE A N 1
ATOM 1349 C CA . ILE A 1 194 ? 90.879 35.664 10.604 1.00 85.83 357 ILE A CA 1
ATOM 1350 C C . ILE A 1 194 ? 89.655 34.876 11.037 1.00 75.03 357 ILE A C 1
ATOM 1351 O O . ILE A 1 194 ? 89.243 33.930 10.356 1.00 72.19 357 ILE A O 1
ATOM 1356 N N . PHE A 1 195 ? 89.070 35.267 12.163 1.00 80.36 358 PHE A N 1
ATOM 1357 C CA . PHE A 1 195 ? 87.811 34.683 12.598 1.00 90.23 358 PHE A CA 1
ATOM 1358 C C . PHE A 1 195 ? 86.656 35.344 11.859 1.00 87.11 358 PHE A C 1
ATOM 1359 O O . PHE A 1 195 ? 86.539 36.574 11.842 1.00 78.66 358 PHE A O 1
ATOM 1367 N N . ILE A 1 196 ? 85.804 34.528 11.247 1.00 83.22 359 ILE A N 1
ATOM 1368 C CA . ILE A 1 196 ? 84.655 35.003 10.492 1.00 68.94 359 ILE A CA 1
ATOM 1369 C C . ILE A 1 196 ? 83.397 34.658 11.284 1.00 70.15 359 ILE A C 1
ATOM 1370 O O . ILE A 1 196 ? 83.061 33.472 11.429 1.00 77.95 359 ILE A O 1
ATOM 1375 N N . PRO A 1 197 ? 82.674 35.644 11.814 1.00 70.16 360 PRO A N 1
ATOM 1376 C CA . PRO A 1 197 ? 81.519 35.339 12.666 1.00 77.99 360 PRO A CA 1
ATOM 1377 C C . PRO A 1 197 ? 80.217 35.199 11.893 1.00 76.30 360 PRO A C 1
ATOM 1378 O O . PRO A 1 197 ? 80.203 35.214 10.657 1.00 70.87 360 PRO A O 1
ATOM 1382 N N . LEU A 1 198 ? 79.107 35.058 12.631 1.00 82.27 361 LEU A N 1
ATOM 1383 C CA . LEU A 1 198 ? 77.748 34.979 12.121 1.00 85.81 361 LEU A CA 1
ATOM 1384 C C . LEU A 1 198 ? 77.152 36.374 11.981 1.00 88.39 361 LEU A C 1
ATOM 1385 O O . LEU A 1 198 ? 77.460 37.270 12.773 1.00 92.14 361 LEU A O 1
ATOM 1390 N N . PRO A 1 199 ? 76.300 36.585 10.980 1.00 78.52 362 PRO A N 1
ATOM 1391 C CA . PRO A 1 199 ? 75.699 37.912 10.798 1.00 83.53 362 PRO A CA 1
ATOM 1392 C C . PRO A 1 199 ? 74.808 38.278 11.976 1.00 92.55 362 PRO A C 1
ATOM 1393 O O . PRO A 1 199 ? 73.978 37.482 12.423 1.00 96.89 362 PRO A O 1
ATOM 1397 N N . ASP A 1 200 ? 74.998 39.494 12.487 1.00 100.02 363 ASP A N 1
ATOM 1398 C CA . ASP A 1 200 ? 74.196 39.993 13.593 1.00 104.78 363 ASP A CA 1
ATOM 1399 C C . ASP A 1 200 ? 72.801 40.373 13.099 1.00 107.58 363 ASP A C 1
ATOM 1400 O O . ASP A 1 200 ? 72.484 40.270 11.912 1.00 105.27 363 ASP A O 1
ATOM 1405 N N . ILE A 1 201 ? 71.959 40.831 14.031 1.00 111.71 364 ILE A N 1
ATOM 1406 C CA . ILE A 1 201 ? 70.560 41.128 13.722 1.00 114.37 364 ILE A CA 1
ATOM 1407 C C . ILE A 1 201 ? 70.457 42.093 12.550 1.00 104.32 364 ILE A C 1
ATOM 1408 O O . ILE A 1 201 ? 69.613 41.928 11.661 1.00 101.31 364 ILE A O 1
ATOM 1413 N N . ASP A 1 202 ? 71.321 43.109 12.524 1.00 103.97 365 ASP A N 1
ATOM 1414 C CA . ASP A 1 202 ? 71.236 44.117 11.473 1.00 105.77 365 ASP A CA 1
ATOM 1415 C C . ASP A 1 202 ? 71.702 43.566 10.131 1.00 93.14 365 ASP A C 1
ATOM 1416 O O . ASP A 1 202 ? 71.063 43.809 9.101 1.00 89.04 365 ASP A O 1
ATOM 1421 N N . ALA A 1 203 ? 72.815 42.827 10.118 1.00 82.83 366 ALA A N 1
ATOM 1422 C CA . ALA A 1 203 ? 73.283 42.238 8.868 1.00 75.00 366 ALA A CA 1
ATOM 1423 C C . ALA A 1 203 ? 72.317 41.177 8.360 1.00 76.67 366 ALA A C 1
ATOM 1424 O O . ALA A 1 203 ? 72.205 40.967 7.147 1.00 71.90 366 ALA A O 1
ATOM 1426 N N . ARG A 1 204 ? 71.610 40.505 9.270 1.00 83.08 367 ARG A N 1
ATOM 1427 C CA . ARG A 1 204 ? 70.611 39.525 8.856 1.00 76.85 367 ARG A CA 1
ATOM 1428 C C . ARG A 1 204 ? 69.490 40.189 8.071 1.00 72.85 367 ARG A C 1
ATOM 1429 O O . ARG A 1 204 ? 69.108 39.717 6.994 1.00 79.22 367 ARG A O 1
ATOM 1437 N N . LYS A 1 205 ? 68.944 41.283 8.607 1.00 63.74 368 LYS A N 1
ATOM 1438 C CA . LYS A 1 205 ? 67.860 41.998 7.942 1.00 69.82 368 LYS A CA 1
ATOM 1439 C C . LYS A 1 205 ? 68.225 42.342 6.503 1.00 69.66 368 LYS A C 1
ATOM 1440 O O . LYS A 1 205 ? 67.486 42.016 5.568 1.00 68.92 368 LYS A O 1
ATOM 1446 N N . LYS A 1 206 ? 69.376 42.990 6.305 1.00 71.79 369 LYS A N 1
ATOM 1447 C CA . LYS A 1 206 ? 69.802 43.331 4.952 1.00 76.15 369 LYS A CA 1
ATOM 1448 C C . LYS A 1 206 ? 70.035 42.087 4.103 1.00 75.46 369 LYS A C 1
ATOM 1449 O O . LYS A 1 206 ? 69.849 42.127 2.882 1.00 66.42 369 LYS A O 1
ATOM 1455 N N . LEU A 1 207 ? 70.428 40.973 4.727 1.00 74.71 370 LEU A N 1
ATOM 1456 C CA . LEU A 1 207 ? 70.600 39.731 3.980 1.00 74.40 370 LEU A CA 1
ATOM 1457 C C . LEU A 1 207 ? 69.257 39.170 3.520 1.00 74.13 370 LEU A C 1
ATOM 1458 O O . LEU A 1 207 ? 69.138 38.677 2.392 1.00 66.84 370 LEU A O 1
ATOM 1463 N N . ILE A 1 208 ? 68.237 39.236 4.379 1.00 72.00 371 ILE A N 1
ATOM 1464 C CA . ILE A 1 208 ? 66.900 38.795 3.987 1.00 67.38 371 ILE A CA 1
ATOM 1465 C C . ILE A 1 208 ? 66.364 39.668 2.861 1.00 70.30 371 ILE A C 1
ATOM 1466 O O . ILE A 1 208 ? 65.864 39.168 1.847 1.00 72.58 371 ILE A O 1
ATOM 1471 N N . GLU A 1 209 ? 66.455 40.989 3.029 1.00 62.54 372 GLU A N 1
ATOM 1472 C CA . GLU A 1 209 ? 65.989 41.903 1.992 1.00 48.54 372 GLU A CA 1
ATOM 1473 C C . GLU A 1 209 ? 66.765 41.707 0.695 1.00 54.00 372 GLU A C 1
ATOM 1474 O O . GLU A 1 209 ? 66.198 41.809 -0.399 1.00 47.32 372 GLU A O 1
ATOM 1480 N N . LYS A 1 210 ? 68.064 41.413 0.795 1.00 66.32 373 LYS A N 1
ATOM 1481 C CA . LYS A 1 210 ? 68.863 41.182 -0.405 1.00 72.19 373 LYS A CA 1
ATOM 1482 C C . LYS A 1 210 ? 68.447 39.894 -1.107 1.00 65.12 373 LYS A C 1
ATOM 1483 O O . LYS A 1 210 ? 68.378 39.846 -2.341 1.00 56.92 373 LYS A O 1
ATOM 1489 N N . SER A 1 211 ? 68.172 38.839 -0.341 1.00 55.39 374 SER A N 1
ATOM 1490 C CA . SER A 1 211 ? 67.751 37.588 -0.958 1.00 52.07 374 SER A CA 1
ATOM 1491 C C . SER A 1 211 ? 66.344 37.698 -1.527 1.00 60.55 374 SER A C 1
ATOM 1492 O O . SER A 1 211 ? 66.016 37.015 -2.505 1.00 50.98 374 SER A O 1
ATOM 1503 N N . GLU A 1 213 ? 65.025 40.212 -3.026 1.00 73.84 376 GLU A N 1
ATOM 1504 C CA . GLU A 1 213 ? 65.046 41.393 -3.885 1.00 94.91 376 GLU A CA 1
ATOM 1505 C C . GLU A 1 213 ? 63.974 41.371 -4.971 1.00 99.63 376 GLU A C 1
ATOM 1506 O O . GLU A 1 213 ? 63.051 42.194 -4.950 1.00 115.51 376 GLU A O 1
ATOM 1512 N N . GLY A 1 214 ? 64.085 40.449 -5.926 1.00 83.80 377 GLY A N 1
ATOM 1513 C CA . GLY A 1 214 ? 63.159 40.429 -7.044 1.00 77.90 377 GLY A CA 1
ATOM 1514 C C . GLY A 1 214 ? 62.101 39.345 -6.970 1.00 77.40 377 GLY A C 1
ATOM 1515 O O . GLY A 1 214 ? 61.710 38.781 -7.996 1.00 79.95 377 GLY A O 1
ATOM 1516 N N . THR A 1 215 ? 61.624 39.048 -5.764 1.00 67.57 378 THR A N 1
ATOM 1517 C CA . THR A 1 215 ? 60.624 38.012 -5.574 1.00 66.60 378 THR A CA 1
ATOM 1518 C C . THR A 1 215 ? 59.283 38.634 -5.226 1.00 74.21 378 THR A C 1
ATOM 1519 O O . THR A 1 215 ? 59.210 39.457 -4.303 1.00 83.11 378 THR A O 1
ATOM 1523 N N . PRO A 1 216 ? 58.214 38.288 -5.943 1.00 60.46 379 PRO A N 1
ATOM 1524 C CA . PRO A 1 216 ? 56.887 38.817 -5.599 1.00 59.06 379 PRO A CA 1
ATOM 1525 C C . PRO A 1 216 ? 56.486 38.410 -4.190 1.00 61.18 379 PRO A C 1
ATOM 1526 O O . PRO A 1 216 ? 56.400 37.223 -3.862 1.00 71.42 379 PRO A O 1
ATOM 1530 N N . LYS A 1 217 ? 56.251 39.415 -3.351 1.00 56.67 380 LYS A N 1
ATOM 1531 C CA . LYS A 1 217 ? 55.924 39.222 -1.948 1.00 66.25 380 LYS A CA 1
ATOM 1532 C C . LYS A 1 217 ? 54.937 40.301 -1.533 1.00 72.64 380 LYS A C 1
ATOM 1533 O O . LYS A 1 217 ? 54.825 41.346 -2.179 1.00 74.09 380 LYS A O 1
ATOM 1539 N N . SER A 1 218 ? 54.225 40.049 -0.442 1.00 83.35 381 SER A N 1
ATOM 1540 C CA . SER A 1 218 ? 53.349 41.065 0.117 1.00 97.16 381 SER A CA 1
ATOM 1541 C C . SER A 1 218 ? 54.163 42.060 0.934 1.00 104.97 381 SER A C 1
ATOM 1542 O O . SER A 1 218 ? 55.133 41.690 1.601 1.00 102.53 381 SER A O 1
ATOM 1545 N N . ASP A 1 219 ? 53.766 43.334 0.872 1.00 108.41 382 ASP A N 1
ATOM 1546 C CA . ASP A 1 219 ? 54.321 44.343 1.767 1.00 112.40 382 ASP A CA 1
ATOM 1547 C C . ASP A 1 219 ? 54.036 44.029 3.230 1.00 101.56 382 ASP A C 1
ATOM 1548 O O . ASP A 1 219 ? 54.636 44.652 4.114 1.00 86.03 382 ASP A O 1
ATOM 1553 N N . GLU A 1 220 ? 53.138 43.076 3.490 1.00 105.26 383 GLU A N 1
ATOM 1554 C CA . GLU A 1 220 ? 52.780 42.668 4.843 1.00 99.25 383 GLU A CA 1
ATOM 1555 C C . GLU A 1 220 ? 53.981 42.141 5.623 1.00 87.28 383 GLU A C 1
ATOM 1556 O O . GLU A 1 220 ? 53.990 42.194 6.859 1.00 77.59 383 GLU A O 1
ATOM 1562 N N . ILE A 1 221 ? 55.007 41.646 4.927 1.00 83.04 384 ILE A N 1
ATOM 1563 C CA . ILE A 1 221 ? 56.166 41.075 5.601 1.00 65.13 384 ILE A CA 1
ATOM 1564 C C . ILE A 1 221 ? 56.979 42.180 6.260 1.00 64.96 384 ILE A C 1
ATOM 1565 O O . ILE A 1 221 ? 57.179 43.259 5.687 1.00 69.89 384 ILE A O 1
ATOM 1570 N N . ASN A 1 222 ? 57.452 41.912 7.475 1.00 63.96 385 ASN A N 1
ATOM 1571 C CA . ASN A 1 222 ? 58.332 42.818 8.199 1.00 71.29 385 ASN A CA 1
ATOM 1572 C C . ASN A 1 222 ? 59.679 42.136 8.385 1.00 69.00 385 ASN A C 1
ATOM 1573 O O . ASN A 1 222 ? 59.769 41.106 9.063 1.00 74.79 385 ASN A O 1
ATOM 1578 N N . TYR A 1 223 ? 60.719 42.713 7.788 1.00 67.70 386 TYR A N 1
ATOM 1579 C CA . TYR A 1 223 ? 62.051 42.121 7.802 1.00 76.83 386 TYR A CA 1
ATOM 1580 C C . TYR A 1 223 ? 62.760 42.277 9.141 1.00 81.01 386 TYR A C 1
ATOM 1581 O O . TYR A 1 223 ? 63.856 41.729 9.310 1.00 75.25 386 TYR A O 1
ATOM 1590 N N . ASP A 1 224 ? 62.164 42.997 10.091 1.00 78.68 387 ASP A N 1
ATOM 1591 C CA . ASP A 1 224 ? 62.756 43.115 11.418 1.00 80.10 387 ASP A CA 1
ATOM 1592 C C . ASP A 1 224 ? 62.449 41.887 12.266 1.00 84.15 387 ASP A C 1
ATOM 1593 O O . ASP A 1 224 ? 63.332 41.362 12.953 1.00 80.14 387 ASP A O 1
ATOM 1598 N N . ASP A 1 225 ? 61.198 41.420 12.234 1.00 90.43 388 ASP A N 1
ATOM 1599 C CA . ASP A 1 225 ? 60.855 40.190 12.940 1.00 92.67 388 ASP A CA 1
ATOM 1600 C C . ASP A 1 225 ? 61.692 39.027 12.430 1.00 76.95 388 ASP A C 1
ATOM 1601 O O . ASP A 1 225 ? 62.209 38.229 13.218 1.00 75.08 388 ASP A O 1
ATOM 1606 N N . LEU A 1 226 ? 61.846 38.927 11.109 1.00 71.07 389 LEU A N 1
ATOM 1607 C CA . LEU A 1 226 ? 62.668 37.869 10.536 1.00 79.28 389 LEU A CA 1
ATOM 1608 C C . LEU A 1 226 ? 64.113 37.980 11.007 1.00 76.23 389 LEU A C 1
ATOM 1609 O O . LEU A 1 226 ? 64.730 36.975 11.377 1.00 66.69 389 LEU A O 1
ATOM 1614 N N . ALA A 1 227 ? 64.667 39.195 11.008 1.00 79.65 390 ALA A N 1
ATOM 1615 C CA . ALA A 1 227 ? 66.033 39.382 11.484 1.00 71.23 390 ALA A CA 1
ATOM 1616 C C . ALA A 1 227 ? 66.170 38.961 12.942 1.00 78.64 390 ALA A C 1
ATOM 1617 O O . ALA A 1 227 ? 67.214 38.439 13.348 1.00 84.37 390 ALA A O 1
ATOM 1619 N N . ALA A 1 228 ? 65.122 39.168 13.742 1.00 81.05 391 ALA A N 1
ATOM 1620 C CA . ALA A 1 228 ? 65.177 38.787 15.148 1.00 81.45 391 ALA A CA 1
ATOM 1621 C C . ALA A 1 228 ? 65.000 37.284 15.337 1.00 80.91 391 ALA A C 1
ATOM 1622 O O . ALA A 1 228 ? 65.697 36.675 16.156 1.00 72.54 391 ALA A O 1
ATOM 1624 N N . ARG A 1 229 ? 64.076 36.671 14.591 1.00 84.75 392 ARG A N 1
ATOM 1625 C CA . ARG A 1 229 ? 63.770 35.259 14.793 1.00 85.09 392 ARG A CA 1
ATOM 1626 C C . ARG A 1 229 ? 64.913 34.342 14.374 1.00 83.18 392 ARG A C 1
ATOM 1627 O O . ARG A 1 229 ? 64.946 33.183 14.800 1.00 77.95 392 ARG A O 1
ATOM 1635 N N . THR A 1 230 ? 65.848 34.829 13.566 1.00 88.49 393 THR A N 1
ATOM 1636 C CA . THR A 1 230 ? 66.894 33.983 12.988 1.00 86.66 393 THR A CA 1
ATOM 1637 C C . THR A 1 230 ? 68.231 34.203 13.695 1.00 84.33 393 THR A C 1
ATOM 1638 O O . THR A 1 230 ? 69.231 34.548 13.080 1.00 69.26 393 THR A O 1
ATOM 1642 N N . GLU A 1 231 ? 68.246 33.965 15.006 1.00 100.94 394 GLU A N 1
ATOM 1643 C CA . GLU A 1 231 ? 69.408 34.285 15.830 1.00 110.91 394 GLU A CA 1
ATOM 1644 C C . GLU A 1 231 ? 70.693 33.618 15.345 1.00 125.68 394 GLU A C 1
ATOM 1645 O O . GLU A 1 231 ? 71.624 34.306 14.912 1.00 142.23 394 GLU A O 1
ATOM 1651 N N . GLY A 1 232 ? 70.762 32.292 15.405 1.00 109.30 395 GLY A N 1
ATOM 1652 C CA . GLY A 1 232 ? 72.002 31.598 15.105 1.00 105.15 395 GLY A CA 1
ATOM 1653 C C . GLY A 1 232 ? 72.262 31.345 13.633 1.00 103.29 395 GLY A C 1
ATOM 1654 O O . GLY A 1 232 ? 73.097 30.506 13.280 1.00 98.46 395 GLY A O 1
ATOM 1655 N N . PHE A 1 233 ? 71.567 32.072 12.765 1.00 104.30 396 PHE A N 1
ATOM 1656 C CA . PHE A 1 233 ? 71.638 31.825 11.333 1.00 97.53 396 PHE A CA 1
ATOM 1657 C C . PHE A 1 233 ? 72.916 32.394 10.728 1.00 90.73 396 PHE A C 1
ATOM 1658 O O . PHE A 1 233 ? 73.461 33.401 11.192 1.00 93.67 396 PHE A O 1
ATOM 1666 N N . SER A 1 234 ? 73.391 31.733 9.678 1.00 73.95 397 SER A N 1
ATOM 1667 C CA . SER A 1 234 ? 74.460 32.250 8.841 1.00 65.26 397 SER A CA 1
ATOM 1668 C C . SER A 1 234 ? 73.874 32.809 7.550 1.00 65.17 397 SER A C 1
ATOM 1669 O O . SER A 1 234 ? 72.674 32.706 7.285 1.00 62.32 397 SER A O 1
ATOM 1672 N N . GLY A 1 235 ? 74.747 33.406 6.737 1.00 74.07 398 GLY A N 1
ATOM 1673 C CA . GLY A 1 235 ? 74.300 33.952 5.467 1.00 68.35 398 GLY A CA 1
ATOM 1674 C C . GLY A 1 235 ? 73.694 32.901 4.558 1.00 60.18 398 GLY A C 1
ATOM 1675 O O . GLY A 1 235 ? 72.740 33.174 3.827 1.00 60.02 398 GLY A O 1
ATOM 1676 N N . ALA A 1 236 ? 74.240 31.683 4.589 1.00 62.71 399 ALA A N 1
ATOM 1677 C CA . ALA A 1 236 ? 73.662 30.603 3.797 1.00 61.73 399 ALA A CA 1
ATOM 1678 C C . ALA A 1 236 ? 72.348 30.117 4.392 1.00 59.74 399 ALA A C 1
ATOM 1679 O O . ALA A 1 236 ? 71.461 29.673 3.655 1.00 59.94 399 ALA A O 1
ATOM 1681 N N . ASP A 1 237 ? 72.203 30.189 5.717 1.00 61.01 400 ASP A N 1
ATOM 1682 C CA . ASP A 1 237 ? 70.942 29.804 6.342 1.00 58.74 400 ASP A CA 1
ATOM 1683 C C . ASP A 1 237 ? 69.840 30.802 6.010 1.00 63.91 400 ASP A C 1
ATOM 1684 O O . ASP A 1 237 ? 68.679 30.417 5.825 1.00 63.95 400 ASP A O 1
ATOM 1689 N N . VAL A 1 238 ? 70.185 32.088 5.933 1.00 67.56 401 VAL A N 1
ATOM 1690 C CA . VAL A 1 238 ? 69.192 33.110 5.619 1.00 63.66 401 VAL A CA 1
ATOM 1691 C C . VAL A 1 238 ? 68.672 32.932 4.199 1.00 63.65 401 VAL A C 1
ATOM 1692 O O . VAL A 1 238 ? 67.459 32.931 3.960 1.00 80.21 401 VAL A O 1
ATOM 1696 N N . VAL A 1 239 ? 69.581 32.769 3.236 1.00 60.03 402 VAL A N 1
ATOM 1697 C CA . VAL A 1 239 ? 69.147 32.546 1.863 1.00 64.76 402 VAL A CA 1
ATOM 1698 C C . VAL A 1 239 ? 68.433 31.202 1.740 1.00 65.76 402 VAL A C 1
ATOM 1699 O O . VAL A 1 239 ? 67.569 31.029 0.873 1.00 74.15 402 VAL A O 1
ATOM 1703 N N . SER A 1 240 ? 68.752 30.241 2.610 1.00 67.46 403 SER A N 1
ATOM 1704 C CA . SER A 1 240 ? 68.011 28.983 2.612 1.00 82.80 403 SER A CA 1
ATOM 1705 C C . SER A 1 240 ? 66.614 29.178 3.185 1.00 84.45 403 SER A C 1
ATOM 1706 O O . SER A 1 240 ? 65.650 28.561 2.716 1.00 88.08 403 SER A O 1
ATOM 1709 N N . LEU A 1 241 ? 66.489 30.029 4.205 1.00 84.57 404 LEU A N 1
ATOM 1710 C CA . LEU A 1 241 ? 65.172 30.398 4.710 1.00 66.99 404 LEU A CA 1
ATOM 1711 C C . LEU A 1 241 ? 64.347 31.089 3.633 1.00 59.53 404 LEU A C 1
ATOM 1712 O O . LEU A 1 241 ? 63.130 30.892 3.548 1.00 50.71 404 LEU A O 1
ATOM 1717 N N . CYS A 1 242 ? 64.998 31.899 2.795 1.00 60.61 405 CYS A N 1
ATOM 1718 C CA . CYS A 1 242 ? 64.280 32.635 1.762 1.00 45.93 405 CYS A CA 1
ATOM 1719 C C . CYS A 1 242 ? 63.828 31.713 0.635 1.00 57.50 405 CYS A C 1
ATOM 1720 O O . CYS A 1 242 ? 62.701 31.836 0.145 1.00 55.26 405 CYS A O 1
ATOM 1723 N N . ARG A 1 243 ? 64.695 30.788 0.211 1.00 63.25 406 ARG A N 1
ATOM 1724 C CA . ARG A 1 243 ? 64.316 29.823 -0.819 1.00 62.61 406 ARG A CA 1
ATOM 1725 C C . ARG A 1 243 ? 63.163 28.942 -0.354 1.00 68.81 406 ARG A C 1
ATOM 1726 O O . ARG A 1 243 ? 62.317 28.538 -1.160 1.00 69.98 406 ARG A O 1
ATOM 1734 N N . THR A 1 244 ? 63.118 28.626 0.942 1.00 62.17 407 THR A N 1
ATOM 1735 C CA . THR A 1 244 ? 62.053 27.773 1.455 1.00 70.09 407 THR A CA 1
ATOM 1736 C C . THR A 1 244 ? 60.722 28.513 1.473 1.00 74.29 407 THR A C 1
ATOM 1737 O O . THR A 1 244 ? 59.697 27.977 1.036 1.00 79.82 407 THR A O 1
ATOM 1741 N N . ALA A 1 245 ? 60.718 29.752 1.974 1.00 68.12 408 ALA A N 1
ATOM 1742 C CA . ALA A 1 245 ? 59.490 30.539 1.985 1.00 65.05 408 ALA A CA 1
ATOM 1743 C C . ALA A 1 245 ? 58.977 30.779 0.571 1.00 61.64 408 ALA A C 1
ATOM 1744 O O . ALA A 1 245 ? 57.763 30.777 0.335 1.00 55.09 408 ALA A O 1
ATOM 1746 N N . ALA A 1 246 ? 59.885 30.980 -0.386 1.00 58.46 409 ALA A N 1
ATOM 1747 C CA . ALA A 1 246 ? 59.458 31.196 -1.764 1.00 65.18 409 ALA A CA 1
ATOM 1748 C C . ALA A 1 246 ? 58.775 29.958 -2.331 1.00 71.76 409 ALA A C 1
ATOM 1749 O O . ALA A 1 246 ? 57.792 30.071 -3.073 1.00 72.78 409 ALA A O 1
ATOM 1751 N N . ILE A 1 247 ? 59.271 28.768 -1.987 1.00 79.01 410 ILE A N 1
ATOM 1752 C CA . ILE A 1 247 ? 58.673 27.537 -2.490 1.00 69.98 410 ILE A CA 1
ATOM 1753 C C . ILE A 1 247 ? 57.513 27.051 -1.628 1.00 59.05 410 ILE A C 1
ATOM 1754 O O . ILE A 1 247 ? 56.725 26.211 -2.087 1.00 55.41 410 ILE A O 1
ATOM 1759 N N . ASN A 1 248 ? 57.380 27.554 -0.396 1.00 56.82 411 ASN A N 1
ATOM 1760 C CA . ASN A 1 248 ? 56.204 27.236 0.408 1.00 56.77 411 ASN A CA 1
ATOM 1761 C C . ASN A 1 248 ? 54.930 27.730 -0.260 1.00 50.17 411 ASN A C 1
ATOM 1762 O O . ASN A 1 248 ? 53.842 27.219 0.024 1.00 55.60 411 ASN A O 1
ATOM 1767 N N . VAL A 1 249 ? 55.046 28.731 -1.133 1.00 53.27 412 VAL A N 1
ATOM 1768 C CA . VAL A 1 249 ? 53.914 29.160 -1.946 1.00 60.95 412 VAL A CA 1
ATOM 1769 C C . VAL A 1 249 ? 53.384 27.996 -2.773 1.00 60.28 412 VAL A C 1
ATOM 1770 O O . VAL A 1 249 ? 52.168 27.802 -2.896 1.00 61.62 412 VAL A O 1
ATOM 1774 N N . LEU A 1 250 ? 54.288 27.196 -3.344 1.00 60.25 413 LEU A N 1
ATOM 1775 C CA . LEU A 1 250 ? 53.874 25.997 -4.063 1.00 59.49 413 LEU A CA 1
ATOM 1776 C C . LEU A 1 250 ? 53.227 24.983 -3.126 1.00 49.54 413 LEU A C 1
ATOM 1777 O O . LEU A 1 250 ? 52.240 24.334 -3.492 1.00 50.70 413 LEU A O 1
ATOM 1782 N N . ARG A 1 251 ? 53.769 24.832 -1.913 1.00 49.36 414 ARG A N 1
ATOM 1783 C CA . ARG A 1 251 ? 53.205 23.880 -0.960 1.00 55.35 414 ARG A CA 1
ATOM 1784 C C . ARG A 1 251 ? 51.817 24.310 -0.505 1.00 55.87 414 ARG A C 1
ATOM 1785 O O . ARG A 1 251 ? 50.924 23.473 -0.334 1.00 64.55 414 ARG A O 1
ATOM 1793 N N . ARG A 1 252 ? 51.623 25.615 -0.306 1.00 63.15 415 ARG A N 1
ATOM 1794 C CA . ARG A 1 252 ? 50.336 26.172 0.089 1.00 66.84 415 ARG A CA 1
ATOM 1795 C C . ARG A 1 252 ? 49.249 25.949 -0.953 1.00 65.95 415 ARG A C 1
ATOM 1796 O O . ARG A 1 252 ? 48.072 26.187 -0.659 1.00 73.15 415 ARG A O 1
ATOM 1804 N N . TYR A 1 253 ? 49.609 25.502 -2.147 1.00 56.90 416 TYR A N 1
ATOM 1805 C CA . TYR A 1 253 ? 48.669 25.310 -3.237 1.00 60.28 416 TYR A CA 1
ATOM 1806 C C . TYR A 1 253 ? 48.010 23.938 -3.167 1.00 80.00 416 TYR A C 1
ATOM 1807 O O . TYR A 1 253 ? 48.527 22.994 -2.562 1.00 87.77 416 TYR A O 1
ATOM 1816 N N . ASP A 1 254 ? 46.852 23.840 -3.810 1.00 79.77 417 ASP A N 1
ATOM 1817 C CA . ASP A 1 254 ? 46.179 22.560 -3.966 1.00 86.96 417 ASP A CA 1
ATOM 1818 C C . ASP A 1 254 ? 46.952 21.707 -4.964 1.00 87.66 417 ASP A C 1
ATOM 1819 O O . ASP A 1 254 ? 47.183 22.128 -6.102 1.00 87.85 417 ASP A O 1
ATOM 1824 N N . THR A 1 255 ? 47.348 20.505 -4.538 1.00 94.07 418 THR A N 1
ATOM 1825 C CA . THR A 1 255 ? 48.241 19.679 -5.347 1.00 88.13 418 THR A CA 1
ATOM 1826 C C . THR A 1 255 ? 47.572 19.208 -6.633 1.00 82.34 418 THR A C 1
ATOM 1827 O O . THR A 1 255 ? 48.164 19.292 -7.716 1.00 79.64 418 THR A O 1
ATOM 1831 N N . LYS A 1 256 ? 46.339 18.700 -6.534 1.00 84.74 419 LYS A N 1
ATOM 1832 C CA . LYS A 1 256 ? 45.693 18.080 -7.689 1.00 79.83 419 LYS A CA 1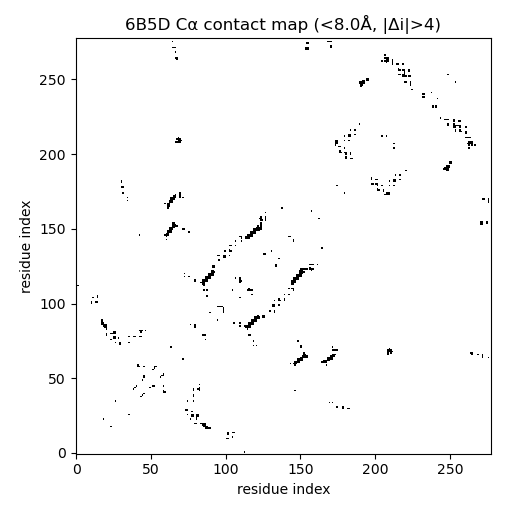
ATOM 1833 C C . LYS A 1 256 ? 45.526 19.056 -8.846 1.00 76.88 419 LYS A C 1
ATOM 1834 O O . LYS A 1 256 ? 45.558 18.645 -10.013 1.00 69.69 419 LYS A O 1
ATOM 1840 N N . SER A 1 257 ? 45.352 20.347 -8.552 1.00 80.98 420 SER A N 1
ATOM 1841 C CA . SER A 1 257 ? 45.210 21.331 -9.620 1.00 76.18 420 SER A CA 1
ATOM 1842 C C . SER A 1 257 ? 46.499 21.489 -10.419 1.00 81.64 420 SER A C 1
ATOM 1843 O O . SER A 1 257 ? 46.453 21.830 -11.606 1.00 78.74 420 SER A O 1
ATOM 1846 N N . LEU A 1 258 ? 47.649 21.235 -9.795 1.00 84.65 421 LEU A N 1
ATOM 1847 C CA . LEU A 1 258 ? 48.949 21.416 -10.426 1.00 88.51 421 LEU A CA 1
ATOM 1848 C C . LEU A 1 258 ? 49.470 20.143 -11.087 1.00 86.76 421 LEU A C 1
ATOM 1849 O O . LEU A 1 258 ? 50.681 20.017 -11.297 1.00 94.57 421 LEU A O 1
ATOM 1854 N N . ARG A 1 259 ? 48.592 19.206 -11.424 1.00 68.72 422 ARG A N 1
ATOM 1855 C CA . ARG A 1 259 ? 49.018 17.943 -12.003 1.00 62.00 422 ARG A CA 1
ATOM 1856 C C . ARG A 1 259 ? 48.975 17.998 -13.528 1.00 59.21 422 ARG A C 1
ATOM 1857 O O . ARG A 1 259 ? 48.478 18.949 -14.134 1.00 65.82 422 ARG A O 1
ATOM 1865 N N . GLY A 1 260 ? 49.519 16.958 -14.144 1.00 53.26 423 GLY A N 1
ATOM 1866 C CA . GLY A 1 260 ? 49.555 16.848 -15.586 1.00 62.44 423 GLY A CA 1
ATOM 1867 C C . GLY A 1 260 ? 50.827 17.421 -16.185 1.00 60.88 423 GLY A C 1
ATOM 1868 O O . GLY A 1 260 ? 51.530 18.232 -15.584 1.00 59.12 423 GLY A O 1
ATOM 1869 N N . GLY A 1 261 ? 51.125 16.969 -17.399 1.00 71.87 424 GLY A N 1
ATOM 1870 C CA . GLY A 1 261 ? 52.223 17.502 -18.172 1.00 75.63 424 GLY A CA 1
ATOM 1871 C C . GLY A 1 261 ? 51.856 18.646 -19.084 1.00 76.87 424 GLY A C 1
ATOM 1872 O O . GLY A 1 261 ? 52.730 19.193 -19.763 1.00 66.76 424 GLY A O 1
ATOM 1873 N N . GLU A 1 262 ? 50.582 19.023 -19.127 1.00 88.50 425 GLU A N 1
ATOM 1874 C CA . GLU A 1 262 ? 50.100 20.137 -19.929 1.00 92.41 425 GLU A CA 1
ATOM 1875 C C . GLU A 1 262 ? 49.833 21.334 -19.023 1.00 83.48 425 GLU A C 1
ATOM 1876 O O . GLU A 1 262 ? 49.534 21.168 -17.838 1.00 85.72 425 GLU A O 1
ATOM 1882 N N . LEU A 1 263 ? 50.001 22.535 -19.566 1.00 81.07 426 LEU A N 1
ATOM 1883 C CA . LEU A 1 263 ? 49.817 23.758 -18.791 1.00 75.14 426 LEU A CA 1
ATOM 1884 C C . LEU A 1 263 ? 48.363 23.968 -18.409 1.00 80.71 426 LEU A C 1
ATOM 1885 O O . LEU A 1 263 ? 47.473 23.862 -19.253 1.00 84.09 426 LEU A O 1
ATOM 1890 N N . THR A 1 264 ? 48.115 24.267 -17.137 1.00 53.68 427 THR A N 1
ATOM 1891 C CA . THR A 1 264 ? 46.745 24.484 -16.709 1.00 54.61 427 THR A CA 1
ATOM 1892 C C . THR A 1 264 ? 46.605 25.876 -16.112 1.00 74.09 427 THR A C 1
ATOM 1893 O O . THR A 1 264 ? 47.588 26.508 -15.719 1.00 72.93 427 THR A O 1
ATOM 1897 N N . ALA A 1 265 ? 45.353 26.333 -16.020 1.00 70.79 428 ALA A N 1
ATOM 1898 C CA . ALA A 1 265 ? 45.091 27.653 -15.459 1.00 60.97 428 ALA A CA 1
ATOM 1899 C C . ALA A 1 265 ? 45.616 27.779 -14.036 1.00 66.12 428 ALA A C 1
ATOM 1900 O O . ALA A 1 265 ? 45.975 28.881 -13.608 1.00 65.06 428 ALA A O 1
ATOM 1902 N N . ALA A 1 266 ? 45.669 26.672 -13.288 1.00 84.81 429 ALA A N 1
ATOM 1903 C CA . ALA A 1 266 ? 46.192 26.724 -11.926 1.00 89.41 429 ALA A CA 1
ATOM 1904 C C . ALA A 1 266 ? 47.665 27.110 -11.913 1.00 97.76 429 ALA A C 1
ATOM 1905 O O . ALA A 1 266 ? 48.098 27.909 -11.074 1.00 104.36 429 ALA A O 1
ATOM 1915 N N . GLU A 1 268 ? 49.119 28.845 -14.173 1.00 75.30 431 GLU A N 1
ATOM 1916 C CA . GLU A 1 268 ? 49.111 30.263 -14.508 1.00 63.87 431 GLU A CA 1
ATOM 1917 C C . GLU A 1 268 ? 48.889 31.114 -13.262 1.00 66.86 431 GLU A C 1
ATOM 1918 O O . GLU A 1 268 ? 49.457 32.206 -13.135 1.00 62.59 431 GLU A O 1
ATOM 1924 N N . SER A 1 269 ? 48.072 30.624 -12.323 1.00 66.27 432 SER A N 1
ATOM 1925 C CA . SER A 1 269 ? 47.848 31.353 -11.079 1.00 55.59 432 SER A CA 1
ATOM 1926 C C . SER A 1 269 ? 49.062 31.293 -10.165 1.00 73.91 432 SER A C 1
ATOM 1927 O O . SER A 1 269 ? 49.251 32.186 -9.331 1.00 72.71 432 SER A O 1
ATOM 1930 N N . LEU A 1 270 ? 49.885 30.248 -10.299 1.00 81.47 433 LEU A N 1
ATOM 1931 C CA . LEU A 1 270 ? 51.076 30.122 -9.467 1.00 67.67 433 LEU A CA 1
ATOM 1932 C C . LEU A 1 270 ? 51.997 31.325 -9.627 1.00 69.50 433 LEU A C 1
ATOM 1933 O O . LEU A 1 270 ? 52.663 31.728 -8.667 1.00 70.59 433 LEU A O 1
ATOM 1938 N N . LYS A 1 271 ? 52.034 31.920 -10.823 1.00 62.98 434 LYS A N 1
ATOM 1939 C CA . LYS A 1 271 ? 52.938 33.038 -11.070 1.00 69.37 434 LYS A CA 1
ATOM 1940 C C . LYS A 1 271 ? 52.531 34.273 -10.277 1.00 93.33 434 LYS A C 1
ATOM 1941 O O . LYS A 1 271 ? 53.384 34.944 -9.683 1.00 104.99 434 LYS A O 1
ATOM 1947 N N . ALA A 1 272 ? 51.234 34.587 -10.253 1.00 101.66 435 ALA A N 1
ATOM 1948 C CA . ALA A 1 272 ? 50.739 35.761 -9.544 1.00 96.62 435 ALA A CA 1
ATOM 1949 C C . ALA A 1 272 ? 50.946 35.681 -8.038 1.00 95.01 435 ALA A C 1
ATOM 1950 O O . ALA A 1 272 ? 50.763 36.693 -7.352 1.00 98.33 435 ALA A O 1
ATOM 1952 N N . GLU A 1 273 ? 51.324 34.521 -7.512 1.00 82.13 436 GLU A N 1
ATOM 1953 C CA . GLU A 1 273 ? 51.396 34.333 -6.072 1.00 74.06 436 GLU A CA 1
ATOM 1954 C C . GLU A 1 273 ? 52.541 35.124 -5.455 1.00 75.90 436 GLU A C 1
ATOM 1955 O O . GLU A 1 273 ? 53.656 35.166 -5.985 1.00 75.80 436 GLU A O 1
ATOM 1961 N N . LEU A 1 274 ? 52.255 35.741 -4.314 1.00 67.17 437 LEU A N 1
ATOM 1962 C CA . LEU A 1 274 ? 53.249 36.448 -3.525 1.00 60.09 437 LEU A CA 1
ATOM 1963 C C . LEU A 1 274 ? 53.683 35.593 -2.343 1.00 62.18 437 LEU A C 1
ATOM 1964 O O .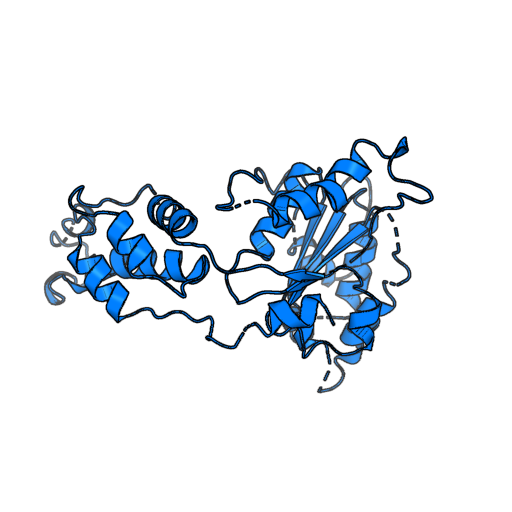 LEU A 1 274 ? 52.914 34.779 -1.825 1.00 69.44 437 LEU A O 1
ATOM 1969 N N . VAL A 1 275 ? 54.927 35.786 -1.924 1.00 55.29 438 VAL A N 1
ATOM 1970 C CA . VAL A 1 275 ? 55.412 35.200 -0.681 1.00 57.51 438 VAL A CA 1
ATOM 1971 C C . VAL A 1 275 ? 54.802 35.972 0.480 1.00 58.42 438 VAL A C 1
ATOM 1972 O O . VAL A 1 275 ? 54.881 37.205 0.529 1.00 58.71 438 VAL A O 1
ATOM 1976 N N . ARG A 1 276 ? 54.186 35.254 1.412 1.00 49.94 439 ARG A N 1
ATOM 1977 C CA . ARG A 1 276 ? 53.458 35.857 2.518 1.00 61.36 439 ARG A CA 1
ATOM 1978 C C . ARG A 1 276 ? 54.213 35.619 3.826 1.00 67.46 439 ARG A C 1
ATOM 1979 O O . ARG A 1 276 ? 55.270 34.983 3.856 1.00 63.57 439 ARG A O 1
ATOM 1987 N N . ASN A 1 277 ? 53.660 36.151 4.921 1.00 71.18 440 ASN A N 1
ATOM 1988 C CA . ASN A 1 277 ? 54.234 35.884 6.237 1.00 65.78 440 ASN A CA 1
ATOM 1989 C C . ASN A 1 277 ? 54.136 34.410 6.583 1.00 58.74 440 ASN A C 1
ATOM 1990 O O . ASN A 1 277 ? 55.042 33.842 7.205 1.00 58.54 440 ASN A O 1
ATOM 1995 N N . ILE A 1 278 ? 53.024 33.783 6.199 1.00 67.77 441 ILE A N 1
ATOM 1996 C CA . ILE A 1 278 ? 52.838 32.350 6.388 1.00 63.56 441 ILE A CA 1
ATOM 1997 C C . ILE A 1 278 ? 53.975 31.556 5.771 1.00 62.96 441 ILE A C 1
ATOM 1998 O O . ILE A 1 278 ? 54.410 30.548 6.340 1.00 60.05 441 ILE A O 1
ATOM 2003 N N . ASP A 1 279 ? 54.510 32.017 4.638 1.00 59.74 442 ASP A N 1
ATOM 2004 C CA . ASP A 1 279 ? 55.546 31.256 3.963 1.00 53.34 442 ASP A CA 1
ATOM 2005 C C . ASP A 1 279 ? 56.838 31.299 4.755 1.00 62.58 442 ASP A C 1
ATOM 2006 O O . ASP A 1 279 ? 57.540 30.290 4.849 1.00 83.85 442 ASP A O 1
ATOM 2011 N N . PHE A 1 280 ? 57.157 32.450 5.350 1.00 62.44 443 PHE A N 1
ATOM 2012 C CA . PHE A 1 280 ? 58.306 32.517 6.245 1.00 60.80 443 PHE A CA 1
ATOM 2013 C C . PHE A 1 280 ? 58.048 31.732 7.525 1.00 58.71 443 PHE A C 1
ATOM 2014 O O . PHE A 1 280 ? 58.950 31.064 8.044 1.00 73.05 443 PHE A O 1
ATOM 2022 N N . GLU A 1 281 ? 56.820 31.795 8.043 1.00 53.72 444 GLU A N 1
ATOM 20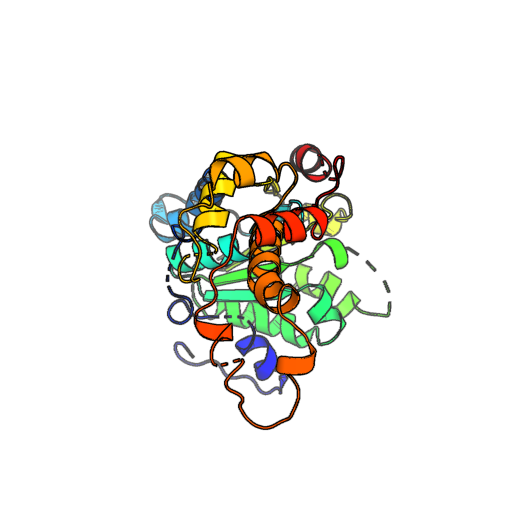23 C CA . GLU A 1 281 ? 56.477 31.044 9.246 1.00 63.71 444 GLU A CA 1
ATOM 2024 C C . GLU A 1 281 ? 56.717 29.552 9.047 1.00 65.68 444 GLU A C 1
ATOM 2025 O O . GLU A 1 281 ? 57.328 28.889 9.893 1.00 63.89 444 GLU A O 1
ATOM 2031 N N . ALA A 1 282 ? 56.244 29.008 7.924 1.00 64.74 445 ALA A N 1
ATOM 2032 C CA . ALA A 1 282 ? 56.521 27.614 7.599 1.00 65.51 445 ALA A CA 1
ATOM 2033 C C . ALA A 1 282 ? 58.018 27.377 7.448 1.00 66.35 445 ALA A C 1
ATOM 2034 O O . ALA A 1 282 ? 58.567 26.416 7.998 1.00 74.87 445 ALA A O 1
ATOM 2036 N N . ALA A 1 283 ? 58.697 28.255 6.706 1.00 61.56 446 ALA A N 1
ATOM 2037 C CA . ALA A 1 283 ? 60.136 28.115 6.519 1.00 52.42 446 ALA A CA 1
ATOM 2038 C C . ALA A 1 283 ? 60.886 28.276 7.835 1.00 56.54 446 ALA A C 1
ATOM 2039 O O . ALA A 1 283 ? 61.902 27.608 8.061 1.00 64.17 446 ALA A O 1
ATOM 2041 N N . LEU A 1 284 ? 60.401 29.154 8.719 1.00 57.97 447 LEU A N 1
ATOM 2042 C CA . LEU A 1 284 ? 61.072 29.369 9.998 1.00 62.26 447 LEU A CA 1
ATOM 2043 C C . LEU A 1 284 ? 61.026 28.123 10.873 1.00 73.65 447 LEU A C 1
ATOM 2044 O O . LEU A 1 284 ? 61.937 27.895 11.675 1.00 75.35 447 LEU A O 1
ATOM 2049 N N . GLN A 1 285 ? 59.975 27.315 10.737 1.00 104.16 448 GLN A N 1
ATOM 2050 C CA . GLN A 1 285 ? 59.875 26.035 11.423 1.00 97.80 448 GLN A CA 1
ATOM 2051 C C . GLN A 1 285 ? 60.548 24.907 10.656 1.00 92.10 448 GLN A C 1
ATOM 2052 O O . GLN A 1 285 ? 60.648 23.793 11.183 1.00 99.19 448 GLN A O 1
ATOM 2058 N N . ALA A 1 286 ? 61.004 25.165 9.431 1.00 81.74 449 ALA A N 1
ATOM 2059 C CA . ALA A 1 286 ? 61.653 24.153 8.607 1.00 73.69 449 ALA A CA 1
ATOM 2060 C C . ALA A 1 286 ? 63.171 24.233 8.708 1.00 84.18 449 ALA A C 1
ATOM 2061 O O . ALA A 1 286 ? 63.816 23.294 9.182 1.00 92.49 449 ALA A O 1
ATOM 2063 N N . VAL A 1 287 ? 63.754 25.344 8.275 1.00 96.01 450 VAL A N 1
ATOM 2064 C CA . VAL A 1 287 ? 65.203 25.493 8.319 1.00 100.34 450 VAL A CA 1
ATOM 2065 C C . VAL A 1 287 ? 65.621 25.884 9.729 1.00 99.79 450 VAL A C 1
ATOM 2066 O O . VAL A 1 287 ? 64.909 26.610 10.436 1.00 83.25 450 VAL A O 1
ATOM 2070 N N . SER A 1 288 ? 66.765 25.367 10.157 1.00 118.35 451 SER A N 1
ATOM 2071 C CA . SER A 1 288 ? 67.332 25.645 11.463 1.00 121.98 451 SER A CA 1
ATOM 2072 C C . SER A 1 288 ? 68.815 25.939 11.307 1.00 110.45 451 SER A C 1
ATOM 2073 O O . SER A 1 288 ? 69.454 25.438 10.376 1.00 101.35 451 SER A O 1
ATOM 2076 N N . PRO A 1 289 ? 69.384 26.757 12.191 1.00 112.69 452 PRO A N 1
ATOM 2077 C CA . PRO A 1 289 ? 70.792 27.146 12.034 1.00 116.92 452 PRO A CA 1
ATOM 2078 C C . PRO A 1 289 ? 71.718 25.939 12.062 1.00 119.82 452 PRO A C 1
ATOM 2079 O O . PRO A 1 289 ? 71.618 25.074 12.935 1.00 124.90 452 PRO A O 1
ATOM 2083 N N . SER A 1 290 ? 72.622 25.885 11.083 1.00 119.99 453 SER A N 1
ATOM 2084 C CA . SER A 1 290 ? 73.629 24.837 11.009 1.00 121.86 453 SER A CA 1
ATOM 2085 C C . SER A 1 290 ? 74.879 25.156 11.818 1.00 137.65 453 SER A C 1
ATOM 2086 O O . SER A 1 290 ? 75.761 24.297 11.931 1.00 135.92 453 SER A O 1
ATOM 2089 N N . ALA A 1 291 ? 74.980 26.360 12.376 1.00 153.24 454 ALA A N 1
ATOM 2090 C CA . ALA A 1 291 ? 76.133 26.750 13.182 1.00 162.49 454 ALA A CA 1
ATOM 2091 C C . ALA A 1 291 ? 75.823 26.430 14.638 1.00 166.51 454 ALA A C 1
ATOM 2092 O O . ALA A 1 291 ? 75.104 27.173 15.311 1.00 170.27 454 ALA A O 1
ATOM 2094 N N . GLY A 1 292 ? 76.364 25.314 15.124 1.00 171.38 455 GLY A N 1
ATOM 2095 C CA . GLY A 1 292 ? 76.166 24.894 16.490 1.00 181.54 455 GLY A CA 1
ATOM 2096 C C . GLY A 1 292 ? 76.659 25.924 17.484 1.00 190.92 455 GLY A C 1
ATOM 2097 O O . GLY A 1 292 ? 77.496 26.775 17.166 1.00 189.50 455 GLY A O 1
ATOM 2098 N N . PRO A 1 293 ? 76.140 25.867 18.716 1.00 203.84 456 PRO A N 1
ATOM 2099 C CA . PRO A 1 293 ? 76.498 26.876 19.725 1.00 211.50 456 PRO A CA 1
ATOM 2100 C C . PRO A 1 293 ? 77.993 26.956 20.000 1.00 215.22 456 PRO A C 1
ATOM 2101 O O . PRO A 1 293 ? 78.639 27.949 19.652 1.00 217.72 456 PRO A O 1
ATOM 2105 N N . ASP A 1 294 ? 78.556 25.914 20.614 1.00 216.70 457 ASP A N 1
ATOM 2106 C CA . ASP A 1 294 ? 79.976 25.898 20.955 1.00 212.15 457 ASP A CA 1
ATOM 2107 C C . ASP A 1 294 ? 80.888 25.838 19.735 1.00 209.82 457 ASP A C 1
ATOM 2108 O O . ASP A 1 294 ? 82.113 25.843 19.905 1.00 211.10 457 ASP A O 1
ATOM 2113 N N . THR A 1 295 ? 80.336 25.787 18.520 1.00 204.11 458 THR A N 1
ATOM 2114 C CA . THR A 1 295 ? 81.160 25.636 17.326 1.00 191.91 458 THR A CA 1
ATOM 2115 C C . THR A 1 295 ? 81.725 26.968 16.843 1.00 181.26 458 THR A C 1
ATOM 2116 O O . THR A 1 295 ? 82.797 26.993 16.229 1.00 178.93 458 THR A O 1
ATOM 2128 N N . LEU A 1 297 ? 82.629 29.455 18.925 1.00 152.21 460 LEU A N 1
ATOM 2129 C CA . LEU A 1 297 ? 83.732 29.707 19.846 1.00 143.17 460 LEU A CA 1
ATOM 2130 C C . LEU A 1 297 ? 84.940 28.840 19.513 1.00 134.51 460 LEU A C 1
ATOM 2131 O O . LEU A 1 297 ? 86.082 29.248 19.754 1.00 124.99 460 LEU A O 1
ATOM 2136 N N . LYS A 1 298 ? 84.700 27.646 18.959 1.00 139.14 461 LYS A N 1
ATOM 2137 C CA . LYS A 1 298 ? 85.777 26.780 18.488 1.00 144.75 461 LYS A CA 1
ATOM 2138 C C . LYS A 1 298 ? 86.723 27.520 17.550 1.00 147.12 461 LYS A C 1
ATOM 2139 O O . LYS A 1 298 ? 87.932 27.261 17.544 1.00 153.92 461 LYS A O 1
ATOM 2145 N N . CYS A 1 299 ? 86.191 28.445 16.750 1.00 135.55 462 CYS A N 1
ATOM 2146 C CA . CYS A 1 299 ? 86.999 29.280 15.870 1.00 121.78 462 CYS A CA 1
ATOM 2147 C C . CYS A 1 299 ? 87.513 30.533 16.567 1.00 125.00 462 CYS A C 1
ATOM 2148 O O . CYS A 1 299 ? 88.635 30.974 16.296 1.00 128.74 462 CYS A O 1
ATOM 2151 N N . LYS A 1 300 ? 86.711 31.119 17.460 1.00 125.18 463 LYS A N 1
ATOM 2152 C CA . LYS A 1 300 ? 87.104 32.367 18.109 1.00 134.38 463 LYS A CA 1
ATOM 2153 C C . LYS A 1 300 ? 88.336 32.170 18.985 1.00 140.21 463 LYS A C 1
ATOM 2154 O O . LYS A 1 300 ? 89.277 32.970 18.941 1.00 138.12 463 LYS A O 1
ATOM 2160 N N . GLU A 1 301 ? 88.349 31.103 19.787 1.00 153.75 464 GLU A N 1
ATOM 2161 C CA . GLU A 1 301 ? 89.494 30.833 20.650 1.00 156.23 464 GLU A CA 1
ATOM 2162 C C . GLU A 1 301 ? 90.685 30.310 19.858 1.00 150.25 464 GLU A C 1
ATOM 2163 O O . GLU A 1 301 ? 91.836 30.610 20.195 1.00 154.42 464 GLU A O 1
ATOM 2169 N N . TRP A 1 302 ? 90.430 29.526 18.807 1.00 130.72 465 TRP A N 1
ATOM 2170 C CA . TRP A 1 302 ? 91.523 28.980 18.009 1.00 128.40 465 TRP A CA 1
ATOM 2171 C C . TRP A 1 302 ? 92.294 30.076 17.287 1.00 136.21 465 TRP A C 1
ATOM 2172 O O . TRP A 1 302 ? 93.510 29.957 17.099 1.00 149.45 465 TRP A O 1
ATOM 2183 N N . CYS A 1 303 ? 91.615 31.151 16.883 1.00 131.65 466 CYS A N 1
ATOM 2184 C CA . CYS A 1 303 ? 92.286 32.283 16.253 1.00 128.23 466 CYS A CA 1
ATOM 2185 C C . CYS A 1 303 ? 93.135 33.084 17.231 1.00 135.42 466 CYS A C 1
ATOM 2186 O O . CYS A 1 303 ? 93.699 34.111 16.837 1.00 133.66 466 CYS A O 1
ATOM 2189 N N . ASP A 1 304 ? 93.230 32.645 18.488 1.00 140.56 467 ASP A N 1
ATOM 2190 C CA . ASP A 1 304 ? 94.096 33.265 19.477 1.00 144.19 467 ASP A CA 1
ATOM 2191 C C . ASP A 1 304 ? 95.161 32.328 20.028 1.00 142.33 467 ASP A C 1
ATOM 2192 O O . ASP A 1 304 ? 96.125 32.811 20.631 1.00 143.99 467 ASP A O 1
ATOM 2197 N N . SER A 1 305 ? 95.020 31.019 19.841 1.00 139.04 468 SER A N 1
ATOM 2198 C CA . SER A 1 305 ? 95.996 30.055 20.343 1.00 137.33 468 SER A CA 1
ATOM 2199 C C . SER A 1 305 ? 96.289 28.972 19.308 1.00 122.54 468 SER A C 1
ATOM 2200 O O . SER A 1 305 ? 96.964 29.217 18.308 1.00 111.68 468 SER A O 1
#

Nearest PDB structures (foldseek):
  6b5d-assembly1_A  TM=1.002E+00  e=3.865E-51  Caenorhabditis elegans
  2rko-assembly1_A  TM=8.470E-01  e=5.253E-21  Saccharomyces cerevisiae
  3d8b-assembly1_B  TM=8.152E-01  e=4.963E-21  Homo sapiens
  4lcb-assembly1_A  TM=8.833E-01  e=2.285E-18  Acidianus hospitalis W1
  5zql-assembly1_B  TM=7.700E-01  e=4.161E-19  Homo sapiens

InterPro domains:
  IPR003593 AAA+ ATPase domain [SM00382] (225-363)
  IPR003959 ATPase, AAA-type, core [PF00004] (229-361)
  IPR003960 ATPase, AAA-type, conserved site [PS00674] (333-352)
  IPR027417 P-loop containing nucleoside triphosphate hydrolase [G3DSA:3.40.50.300] (189-465)
  IPR027417 P-loop containing nucleoside triphosphate hydrolase [SSF52540] (191-414)
  IPR028596 Katanin p60 subunit A1 [MF_03023] (1-472)
  IPR041569 AAA ATPase, AAA+ lid domain [PF17862] (384-417)
  IPR050304 Microtubule-severing AAA ATPase [PTHR23074] (89-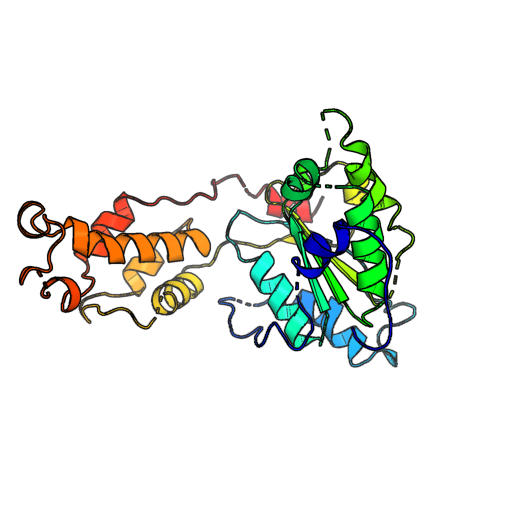470)

Foldseek 3Di:
DVPDDDDDDPLCVVLVVFAFLVRDAAPVVAQDDVVLVVLCLQAAVCLVCVVVQDDVNPHAQEEEEEAPQQQLVVSQSRSCNNRRAAEGEEEPVVDLVPHLVSLLCNLVVNCVRQHHEHEYEALLVLLPVPVSCSCSNVVSCVSPVYHYYYYHHQLVSRDVVVCVSHVQYHYRYADALVSLLVLLCVCPPAAADPQDDSNVVSVLQGQAHSVLSNVLNVQLSCVLVVPDDDVQVDDPDDDVSCVSRVDHRYPVSSVVSSVPGHHPCDDVSCSRVVSSVD